Protein AF-A0A352DX98-F1 (afdb_monomer)

Mean predicted aligned error: 5.97 Å

pLDDT: mean 87.78, std 14.42, range [39.69, 98.69]

Structure (mmCIF, N/CA/C/O backbone):
data_AF-A0A352DX98-F1
#
_entry.id   AF-A0A352DX98-F1
#
loop_
_atom_site.group_PDB
_atom_site.id
_atom_site.type_symbol
_atom_site.label_atom_id
_atom_site.label_alt_id
_atom_site.label_comp_id
_atom_site.label_asym_id
_atom_site.label_entity_id
_atom_site.label_seq_id
_atom_site.pdbx_PDB_ins_code
_atom_site.Cartn_x
_atom_site.Cartn_y
_atom_site.Cartn_z
_atom_site.occupancy
_atom_site.B_iso_or_equiv
_atom_site.auth_seq_id
_atom_site.auth_comp_id
_atom_site.auth_asym_id
_atom_site.auth_atom_id
_atom_site.pdbx_PDB_model_num
ATOM 1 N N . MET A 1 1 ? 14.657 1.241 10.173 1.00 62.44 1 MET A N 1
ATOM 2 C CA . MET A 1 1 ? 13.627 2.165 10.702 1.00 62.44 1 MET A CA 1
ATOM 3 C C . MET A 1 1 ? 12.288 1.447 10.635 1.00 62.44 1 MET A C 1
ATOM 5 O O . MET A 1 1 ? 12.071 0.743 9.657 1.00 62.44 1 MET A O 1
ATOM 9 N N . GLN A 1 2 ? 11.447 1.551 11.667 1.00 74.69 2 GLN A N 1
ATOM 10 C CA . GLN A 1 2 ? 10.095 0.978 11.634 1.00 74.69 2 GLN A CA 1
ATOM 11 C C . GLN A 1 2 ? 9.238 1.692 10.574 1.00 74.69 2 GLN A C 1
ATOM 13 O O . GLN A 1 2 ? 9.473 2.879 10.329 1.00 74.69 2 GLN A O 1
ATOM 18 N N . PRO A 1 3 ? 8.268 1.007 9.942 1.00 84.25 3 PRO A N 1
ATOM 19 C CA . PRO A 1 3 ? 7.320 1.684 9.072 1.00 84.25 3 PRO A CA 1
ATOM 20 C C . PRO A 1 3 ? 6.527 2.735 9.858 1.00 84.25 3 PRO A C 1
ATOM 22 O O . PRO A 1 3 ? 6.203 2.498 11.026 1.00 84.25 3 PRO A O 1
ATOM 25 N N . PRO A 1 4 ? 6.221 3.899 9.257 1.00 92.88 4 PRO A N 1
ATOM 26 C CA . PRO A 1 4 ? 5.414 4.907 9.916 1.00 92.88 4 PRO A CA 1
ATOM 27 C C . PRO A 1 4 ? 4.023 4.346 10.194 1.00 92.88 4 PRO A C 1
ATOM 29 O O . PRO A 1 4 ? 3.477 3.577 9.402 1.00 92.88 4 PRO A O 1
ATOM 32 N N . VAL A 1 5 ? 3.455 4.750 11.323 1.00 95.75 5 VAL A N 1
ATOM 33 C CA . VAL A 1 5 ? 2.088 4.410 11.705 1.00 95.75 5 VAL A CA 1
ATOM 34 C C . VAL A 1 5 ? 1.195 5.594 11.370 1.00 95.75 5 VAL A C 1
ATOM 36 O O . VAL A 1 5 ? 1.484 6.718 11.782 1.00 95.75 5 VAL A O 1
ATOM 39 N N . ILE A 1 6 ? 0.126 5.341 10.622 1.00 98.06 6 ILE A N 1
ATOM 40 C CA . ILE A 1 6 ? -0.864 6.349 10.245 1.00 98.06 6 ILE A CA 1
ATOM 41 C C . ILE A 1 6 ? -2.213 5.850 10.746 1.00 98.06 6 ILE A C 1
ATOM 43 O O . ILE A 1 6 ? -2.677 4.791 10.329 1.00 98.06 6 ILE A O 1
ATOM 47 N N . GLU A 1 7 ? -2.811 6.590 11.671 1.00 98.12 7 GLU A N 1
ATOM 48 C CA . GLU A 1 7 ? -4.045 6.197 12.354 1.00 98.12 7 G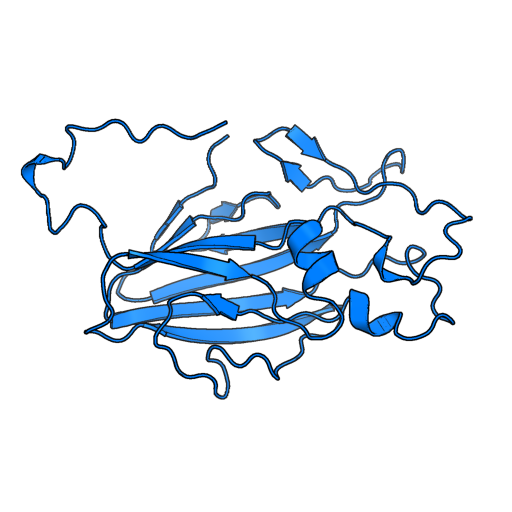LU A CA 1
ATOM 49 C C . GLU A 1 7 ? -5.220 7.041 11.853 1.00 98.12 7 GLU A C 1
ATOM 51 O O . GLU A 1 7 ? -5.046 8.219 11.527 1.00 98.12 7 GLU A O 1
ATOM 56 N N . SER A 1 8 ? -6.411 6.448 11.780 1.00 98.38 8 SER A N 1
ATOM 57 C CA . SER A 1 8 ? -7.639 7.181 11.474 1.00 98.38 8 SER A CA 1
ATOM 58 C C . SER A 1 8 ? -7.908 8.294 12.490 1.00 98.38 8 SER A C 1
ATOM 60 O O . SER A 1 8 ? -7.587 8.203 13.676 1.00 98.38 8 SER A O 1
ATOM 62 N N . GLN A 1 9 ? -8.550 9.363 12.022 1.00 98.06 9 GLN A N 1
ATOM 63 C CA . GLN A 1 9 ? -8.993 10.477 12.854 1.00 98.06 9 GLN A CA 1
ATOM 64 C C . GLN A 1 9 ? -10.479 10.710 12.615 1.00 98.06 9 GLN A C 1
ATOM 66 O O . GLN A 1 9 ? -10.915 10.848 11.473 1.00 98.06 9 GLN A O 1
ATOM 71 N N . ASN A 1 10 ? -11.263 10.775 13.694 1.00 97.25 10 ASN A N 1
ATOM 72 C CA . ASN A 1 10 ? -12.711 11.009 13.636 1.00 97.25 10 ASN A CA 1
ATOM 73 C C . ASN A 1 10 ? -13.451 10.034 12.695 1.00 97.25 10 ASN A C 1
ATOM 75 O O . ASN A 1 10 ? -14.328 10.443 11.937 1.00 97.25 10 ASN A O 1
ATOM 79 N N . GLY A 1 11 ? -13.080 8.751 12.725 1.00 98.19 11 GLY A N 1
ATOM 80 C CA . GLY A 1 11 ? -13.728 7.705 11.929 1.00 98.19 11 GLY A CA 1
ATOM 81 C C . GLY A 1 11 ? -13.218 7.559 10.493 1.00 98.19 11 GLY A C 1
ATOM 82 O O . GLY A 1 11 ? -13.735 6.736 9.740 1.00 98.19 11 GLY A O 1
ATOM 83 N N . VAL A 1 12 ? -12.225 8.352 10.072 1.00 98.62 12 VAL A N 1
ATOM 84 C CA . VAL A 1 12 ? -11.715 8.320 8.694 1.00 98.62 12 VAL A CA 1
ATOM 85 C C . VAL A 1 12 ? -10.192 8.348 8.676 1.00 98.62 12 VAL A C 1
ATOM 87 O O . VAL A 1 12 ? -9.574 9.236 9.266 1.00 98.62 12 VAL A O 1
ATOM 90 N N . LEU A 1 13 ? -9.583 7.412 7.947 1.00 98.69 13 LEU A N 1
ATOM 91 C CA . LEU A 1 13 ? -8.188 7.491 7.521 1.00 98.69 13 LEU A CA 1
ATOM 92 C C . LEU A 1 13 ? -8.128 8.135 6.138 1.00 98.69 13 LEU A C 1
ATOM 94 O O . LEU A 1 13 ? -8.327 7.454 5.136 1.00 98.69 13 LEU A O 1
ATOM 98 N N . ASN A 1 14 ? -7.882 9.446 6.082 1.00 98.56 14 ASN A N 1
ATOM 99 C CA . ASN A 1 14 ? -7.795 10.181 4.821 1.00 98.56 14 ASN A CA 1
ATOM 100 C C . ASN A 1 14 ? -6.333 10.360 4.402 1.00 98.56 14 ASN A C 1
ATOM 102 O O . ASN A 1 14 ? -5.532 10.915 5.159 1.00 98.56 14 ASN A O 1
ATOM 106 N N . ALA A 1 15 ? -5.989 9.896 3.200 1.00 98.50 15 ALA A N 1
ATOM 107 C CA . ALA A 1 15 ? -4.623 9.981 2.694 1.00 98.50 15 ALA A CA 1
ATOM 108 C C . ALA A 1 15 ? -4.552 10.077 1.164 1.00 98.50 15 ALA A C 1
ATOM 110 O O . ALA A 1 15 ? -5.371 9.517 0.433 1.00 98.50 15 ALA A O 1
ATOM 111 N N . THR A 1 16 ? -3.511 10.739 0.665 1.00 98.62 16 THR A N 1
ATOM 112 C CA . THR A 1 16 ? -3.051 10.549 -0.717 1.00 98.62 16 THR A CA 1
ATOM 113 C C . THR A 1 16 ? -1.934 9.517 -0.713 1.00 98.62 16 THR A C 1
ATOM 115 O O . THR A 1 16 ? -0.970 9.652 0.039 1.00 98.62 16 THR A O 1
ATOM 118 N N . VAL A 1 17 ? -2.062 8.487 -1.546 1.00 98.44 17 VAL A N 1
ATOM 119 C CA . VAL A 1 17 ? -1.103 7.383 -1.652 1.00 98.44 17 VAL A CA 1
ATOM 120 C C . VAL A 1 17 ? -0.499 7.405 -3.049 1.00 98.44 17 VAL A C 1
ATOM 122 O O . VAL A 1 17 ? -1.167 7.071 -4.024 1.00 98.44 17 VAL A O 1
ATOM 125 N N . ASN A 1 18 ? 0.764 7.794 -3.153 1.00 98.38 18 ASN A N 1
ATOM 126 C CA . ASN A 1 18 ? 1.517 7.763 -4.399 1.00 98.38 18 ASN A CA 1
ATOM 127 C C . ASN A 1 18 ? 2.296 6.448 -4.472 1.00 98.38 18 ASN A C 1
ATOM 129 O O . ASN A 1 18 ? 3.150 6.176 -3.628 1.00 98.38 18 ASN A O 1
ATOM 133 N N . MET A 1 19 ? 2.005 5.629 -5.478 1.00 97.75 19 MET A N 1
ATOM 134 C CA . MET A 1 19 ? 2.803 4.446 -5.798 1.00 97.75 19 MET A CA 1
ATOM 135 C C . MET A 1 19 ? 3.934 4.876 -6.724 1.00 97.75 19 MET A C 1
ATOM 137 O O . MET A 1 19 ? 3.668 5.392 -7.808 1.00 97.75 19 MET A O 1
ATOM 141 N N . VAL A 1 20 ? 5.180 4.702 -6.293 1.00 96.19 20 VAL A N 1
ATOM 142 C CA . VAL A 1 20 ? 6.361 5.195 -7.014 1.00 96.19 20 VAL A CA 1
ATOM 143 C C . VAL A 1 20 ? 7.369 4.079 -7.246 1.00 96.19 20 VAL A C 1
ATOM 145 O O . VAL A 1 20 ? 7.517 3.186 -6.411 1.00 96.19 20 VAL A O 1
ATOM 148 N N . SER A 1 21 ? 8.093 4.169 -8.358 1.00 93.44 21 SER A N 1
ATOM 149 C CA . SER A 1 21 ? 9.265 3.338 -8.645 1.00 93.44 21 SER A CA 1
ATOM 150 C C . SER A 1 21 ? 10.545 4.129 -8.352 1.00 93.44 21 SER A C 1
ATOM 152 O O . SER A 1 21 ? 10.672 5.281 -8.775 1.00 93.44 21 SER A O 1
ATOM 154 N N . ALA A 1 22 ? 11.510 3.519 -7.666 1.00 93.62 22 ALA A N 1
ATOM 155 C CA . ALA A 1 22 ? 12.852 4.064 -7.488 1.00 93.62 22 ALA A CA 1
ATOM 156 C C . ALA A 1 22 ? 13.552 4.161 -8.843 1.00 93.62 22 ALA A C 1
ATOM 158 O O . ALA A 1 22 ? 13.452 3.239 -9.658 1.00 93.62 22 ALA A O 1
ATOM 159 N N . GLY A 1 23 ? 14.280 5.243 -9.089 1.00 90.81 23 GLY A N 1
ATOM 160 C CA . GLY A 1 23 ? 15.080 5.388 -10.299 1.00 90.81 23 GLY A CA 1
ATOM 161 C C . GLY A 1 23 ? 16.273 4.428 -10.333 1.00 90.81 23 GLY A C 1
ATOM 162 O O . GLY A 1 23 ? 16.534 3.693 -9.374 1.00 90.81 23 GLY A O 1
ATOM 163 N N . LEU A 1 24 ? 16.988 4.416 -11.456 1.00 88.50 24 LEU A N 1
ATOM 164 C CA . LEU A 1 24 ? 18.032 3.431 -11.716 1.00 88.50 24 LEU A CA 1
ATOM 165 C C . LEU A 1 24 ? 19.322 3.699 -10.935 1.00 88.50 24 LEU A C 1
ATOM 167 O O . LEU A 1 24 ? 19.737 4.842 -10.712 1.00 88.50 24 LEU A O 1
ATOM 171 N N . ALA A 1 25 ? 19.988 2.614 -10.543 1.00 87.56 25 ALA A N 1
ATOM 172 C CA . ALA A 1 25 ? 21.283 2.668 -9.882 1.00 87.56 25 ALA A CA 1
ATOM 173 C C . ALA A 1 25 ? 22.359 3.260 -10.812 1.00 87.56 25 ALA A C 1
ATOM 175 O O . ALA A 1 25 ? 22.610 2.750 -11.904 1.00 87.56 25 ALA A O 1
ATOM 176 N N . GLY A 1 26 ? 23.041 4.310 -10.347 1.00 84.06 26 GLY A N 1
ATOM 177 C CA . GLY A 1 26 ? 24.117 4.977 -11.090 1.00 84.06 26 GLY A CA 1
ATOM 178 C C . GLY A 1 26 ? 23.649 6.046 -12.084 1.00 84.06 26 GLY A C 1
ATOM 179 O O . GLY A 1 26 ? 24.493 6.729 -12.661 1.00 84.06 26 GLY A O 1
ATOM 180 N N . GLU A 1 27 ? 22.339 6.237 -12.254 1.00 83.50 27 GLU A N 1
ATOM 181 C CA . GLU A 1 27 ? 21.789 7.352 -13.024 1.00 83.50 27 GLU A CA 1
ATOM 182 C C . GLU A 1 27 ? 21.834 8.649 -12.199 1.00 83.50 27 GLU A C 1
ATOM 184 O O . GLU A 1 27 ? 21.429 8.697 -11.036 1.00 83.50 27 GLU A O 1
ATOM 189 N N . GLN A 1 28 ? 22.360 9.724 -12.788 1.00 75.19 28 GLN A N 1
ATOM 190 C CA . GLN A 1 28 ? 22.507 10.998 -12.092 1.00 75.19 28 GLN A CA 1
ATOM 191 C C . GLN A 1 28 ? 21.137 11.641 -11.834 1.00 75.19 28 GLN A C 1
ATOM 193 O O . GLN A 1 28 ? 20.407 11.951 -12.769 1.00 75.19 28 GLN A O 1
ATOM 198 N N . GLY A 1 29 ? 20.825 11.915 -10.564 1.00 77.00 29 GLY A N 1
ATOM 199 C CA . GLY A 1 29 ? 19.563 12.553 -10.167 1.00 77.00 29 GLY A CA 1
ATOM 200 C C . GLY A 1 29 ? 18.379 11.591 -10.044 1.00 77.00 29 GLY A C 1
ATOM 201 O O . GLY A 1 29 ? 17.245 12.054 -9.936 1.00 77.00 29 GLY A O 1
ATOM 202 N N . SER A 1 30 ? 18.622 10.276 -10.047 1.00 82.62 30 SER A N 1
ATOM 203 C CA . SER A 1 30 ? 17.575 9.286 -9.813 1.00 82.62 30 SER A CA 1
ATOM 204 C C . SER A 1 30 ? 17.073 9.328 -8.362 1.00 82.62 30 SER A C 1
ATOM 206 O O . SER A 1 30 ? 17.831 9.548 -7.416 1.00 82.62 30 SER A O 1
ATOM 208 N N . ASN A 1 31 ? 15.764 9.146 -8.176 1.00 90.50 31 ASN A N 1
ATOM 209 C CA . ASN A 1 31 ? 15.146 9.147 -6.850 1.00 90.50 31 ASN A CA 1
ATOM 210 C C . ASN A 1 31 ? 15.215 7.746 -6.232 1.00 90.50 31 ASN A C 1
ATOM 212 O O . ASN A 1 31 ? 14.716 6.792 -6.824 1.00 90.50 31 ASN A O 1
ATOM 216 N N . ALA A 1 32 ? 15.778 7.620 -5.033 1.00 93.88 32 ALA A N 1
ATOM 217 C CA . ALA A 1 32 ? 15.722 6.378 -4.263 1.00 93.88 32 ALA A CA 1
ATOM 218 C C . ALA A 1 32 ? 14.370 6.203 -3.552 1.00 93.88 32 ALA A C 1
ATOM 220 O O . ALA A 1 32 ? 13.695 7.183 -3.231 1.00 93.88 32 ALA A O 1
ATOM 221 N N . ILE A 1 33 ? 14.037 4.958 -3.210 1.00 95.25 33 ILE A N 1
ATOM 222 C CA . ILE A 1 33 ? 13.103 4.650 -2.114 1.00 95.25 33 ILE A CA 1
ATOM 223 C C . ILE A 1 33 ? 13.892 4.249 -0.862 1.00 95.25 33 ILE A C 1
ATOM 225 O O . ILE A 1 33 ? 15.107 4.043 -0.923 1.00 95.25 33 ILE A O 1
ATOM 229 N N . LEU A 1 34 ? 13.216 4.102 0.276 1.00 94.81 34 LEU A N 1
ATOM 230 C CA . LEU A 1 34 ? 13.828 3.598 1.504 1.00 94.81 34 LEU A CA 1
ATOM 231 C C . LEU A 1 34 ? 13.486 2.123 1.746 1.00 94.81 34 LEU A C 1
ATOM 233 O O . LEU A 1 34 ? 12.321 1.746 1.729 1.00 94.81 34 LEU A O 1
ATOM 237 N 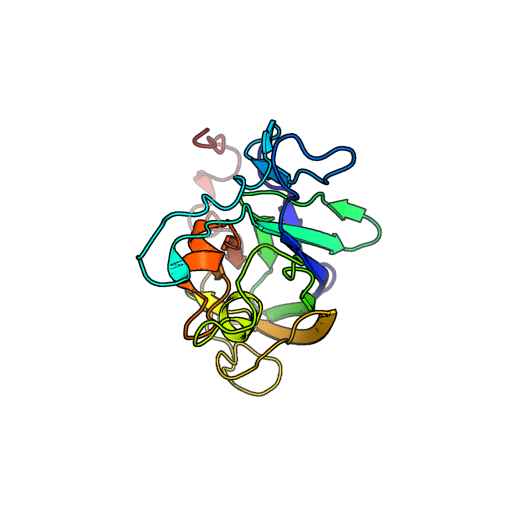N . TYR A 1 35 ? 14.484 1.307 2.078 1.00 90.94 35 TYR A N 1
ATOM 238 C CA . TYR A 1 35 ? 14.310 -0.042 2.621 1.00 90.94 35 TYR A CA 1
ATOM 239 C C . TYR A 1 35 ? 14.940 -0.095 4.009 1.00 90.94 35 TYR A C 1
ATOM 241 O O . TYR A 1 35 ? 16.154 0.059 4.163 1.00 90.94 35 TYR A O 1
ATOM 249 N N . GLY A 1 36 ? 14.121 -0.212 5.055 1.00 85.62 36 GLY A N 1
ATOM 250 C CA . GLY A 1 36 ? 14.624 -0.167 6.433 1.00 85.62 36 GLY A CA 1
ATOM 251 C C . GLY A 1 36 ? 15.364 1.137 6.795 1.00 85.62 36 GLY A C 1
ATOM 252 O O . GLY A 1 36 ? 16.105 1.166 7.780 1.00 85.62 36 GLY A O 1
ATOM 253 N N . GLY A 1 37 ? 15.145 2.225 6.047 1.00 88.25 37 GLY A N 1
ATOM 254 C CA . GLY A 1 37 ? 15.839 3.513 6.190 1.00 88.25 37 GLY A CA 1
ATOM 255 C C . GLY A 1 37 ? 17.108 3.663 5.339 1.00 88.25 37 GLY A C 1
ATOM 256 O O . GLY A 1 37 ? 17.723 4.725 5.370 1.00 88.25 37 GLY A O 1
ATOM 257 N N . GLN A 1 38 ? 17.499 2.637 4.580 1.00 92.12 38 GLN A N 1
ATOM 258 C CA . GLN A 1 38 ? 18.588 2.706 3.603 1.00 92.12 38 GLN A CA 1
ATOM 259 C C . GLN A 1 38 ? 18.039 3.082 2.228 1.00 92.12 38 GLN A C 1
ATOM 261 O O . GLN A 1 38 ? 16.957 2.633 1.860 1.00 92.12 38 GLN A O 1
ATOM 266 N N . GLN A 1 39 ? 18.782 3.879 1.461 1.00 94.19 39 GLN A N 1
ATOM 267 C CA . GLN A 1 39 ? 18.402 4.192 0.085 1.00 94.19 39 GLN A CA 1
ATOM 268 C C . GLN A 1 39 ? 18.553 2.960 -0.810 1.00 94.19 39 GLN A C 1
ATOM 270 O O . GLN A 1 39 ? 19.597 2.306 -0.803 1.00 94.19 39 GLN A O 1
ATOM 275 N N . VAL A 1 40 ? 17.523 2.684 -1.603 1.00 92.56 40 VAL A N 1
ATOM 276 C CA . VAL A 1 40 ? 17.504 1.622 -2.609 1.00 92.56 40 VAL A CA 1
ATOM 277 C C . VAL A 1 40 ? 17.098 2.214 -3.953 1.00 92.56 40 VAL A C 1
ATOM 279 O O . VAL A 1 40 ? 16.152 2.998 -4.046 1.00 92.56 40 VAL A O 1
ATOM 282 N N . TYR A 1 41 ? 17.834 1.815 -4.985 1.00 92.62 41 TYR A N 1
ATOM 283 C CA . TYR A 1 41 ? 17.605 2.163 -6.382 1.00 92.62 41 TYR A CA 1
ATOM 284 C C . TYR A 1 41 ? 17.205 0.904 -7.147 1.00 92.62 41 TYR A C 1
ATOM 286 O O . TYR A 1 41 ? 17.589 -0.207 -6.768 1.00 92.62 41 TYR A O 1
ATOM 294 N N . SER A 1 42 ? 16.465 1.075 -8.235 1.00 89.94 42 SER A N 1
ATOM 295 C CA . SER A 1 42 ? 16.138 -0.032 -9.128 1.00 89.94 42 SER A CA 1
ATOM 296 C C . SER A 1 42 ? 17.388 -0.518 -9.874 1.00 89.94 42 SER A C 1
ATOM 298 O O . SER A 1 42 ? 18.272 0.288 -10.198 1.00 89.94 42 SER A O 1
ATOM 300 N N . PRO A 1 43 ? 17.494 -1.827 -10.161 1.00 83.25 43 PRO A N 1
ATOM 301 C CA . PRO A 1 43 ? 18.578 -2.346 -10.980 1.00 83.25 43 PRO A CA 1
ATOM 302 C C . PRO A 1 43 ? 18.466 -1.806 -12.409 1.00 83.25 43 PRO A C 1
ATOM 304 O O . PRO A 1 43 ? 17.366 -1.640 -12.934 1.00 83.25 43 PRO A O 1
ATOM 307 N N . ASN A 1 44 ? 19.607 -1.571 -13.061 1.00 76.88 44 ASN A N 1
ATOM 308 C CA . ASN A 1 44 ? 19.608 -1.270 -14.491 1.00 76.88 44 ASN A CA 1
ATOM 309 C C . ASN A 1 44 ? 19.020 -2.463 -15.262 1.00 76.88 44 ASN A C 1
ATOM 311 O O . ASN A 1 44 ? 19.439 -3.595 -14.990 1.00 76.88 44 ASN A O 1
ATOM 315 N N . PRO A 1 45 ? 18.110 -2.241 -16.229 1.00 67.44 45 PRO A N 1
ATOM 316 C CA . PRO A 1 45 ? 17.606 -3.313 -17.076 1.00 67.44 45 PRO A CA 1
ATOM 317 C C . PRO A 1 45 ? 18.787 -4.013 -17.753 1.00 67.44 45 PRO A C 1
ATOM 319 O O . PRO A 1 45 ? 19.542 -3.397 -18.510 1.00 67.44 45 PRO A O 1
ATOM 322 N N . THR A 1 46 ? 19.010 -5.297 -17.469 1.00 55.69 46 THR A N 1
ATOM 323 C CA . THR A 1 46 ? 20.040 -6.050 -18.187 1.00 55.69 46 THR A CA 1
ATOM 324 C C . THR A 1 46 ? 19.524 -6.340 -19.589 1.00 55.69 46 THR A C 1
ATOM 326 O O . THR A 1 46 ? 18.489 -6.981 -19.735 1.00 55.69 46 THR A O 1
ATOM 329 N N . ALA A 1 47 ? 20.262 -5.929 -20.622 1.00 44.00 47 ALA A N 1
ATOM 330 C CA . ALA A 1 47 ? 19.887 -6.059 -22.036 1.00 44.00 47 ALA A CA 1
ATOM 331 C C . ALA A 1 47 ? 19.716 -7.510 -22.561 1.00 44.00 47 ALA A C 1
ATOM 333 O O . ALA A 1 47 ? 19.658 -7.709 -23.768 1.00 44.00 47 ALA A O 1
ATOM 334 N N . ASN A 1 48 ? 19.691 -8.531 -21.694 1.00 42.25 48 ASN A N 1
ATOM 335 C CA . ASN A 1 48 ? 19.774 -9.948 -22.065 1.00 42.25 48 ASN A CA 1
ATOM 336 C C . ASN A 1 48 ? 19.049 -10.902 -21.093 1.00 42.25 48 ASN A C 1
ATOM 338 O O . ASN A 1 48 ? 19.541 -11.992 -20.809 1.00 42.25 48 ASN A O 1
ATOM 342 N N . SER A 1 49 ? 17.863 -10.559 -20.598 1.00 40.50 49 SER A N 1
ATOM 343 C CA . SER A 1 49 ? 16.944 -11.591 -20.104 1.00 40.50 49 SER A CA 1
ATOM 344 C C . SER A 1 49 ? 15.966 -11.921 -21.223 1.00 40.50 49 SER A C 1
ATOM 346 O O . SER A 1 49 ? 14.905 -11.321 -21.323 1.00 40.50 49 SER A O 1
ATOM 348 N N . GLY A 1 50 ? 16.296 -12.907 -22.062 1.00 42.78 50 GLY A N 1
ATOM 349 C CA . GLY A 1 50 ? 15.333 -13.556 -22.970 1.00 42.78 50 GLY A CA 1
ATOM 350 C C . GLY A 1 50 ? 14.208 -14.314 -22.239 1.00 42.78 50 GLY A C 1
ATOM 351 O O . GLY A 1 50 ? 13.644 -15.254 -22.794 1.00 42.78 50 GLY A O 1
ATOM 352 N N . GLY A 1 51 ? 13.940 -13.955 -20.981 1.00 48.28 51 GLY A N 1
ATOM 353 C CA . GLY A 1 51 ? 12.780 -14.352 -20.203 1.00 48.28 51 GLY A CA 1
ATOM 354 C C . GLY A 1 51 ? 11.617 -13.384 -20.445 1.00 48.28 51 GLY A C 1
ATOM 355 O O . GLY A 1 51 ? 11.787 -12.346 -21.091 1.00 48.28 51 GLY A O 1
ATOM 356 N N . PRO A 1 52 ? 10.410 -13.723 -19.978 1.00 51.47 52 PRO A N 1
ATOM 357 C CA . PRO A 1 52 ? 9.279 -12.821 -20.099 1.00 51.47 52 PRO A CA 1
ATOM 358 C C . PRO A 1 52 ? 9.537 -11.523 -19.295 1.00 51.47 52 PRO A C 1
ATOM 360 O O . PRO A 1 52 ? 10.344 -11.480 -18.369 1.00 51.47 52 PRO A O 1
ATOM 363 N N . LEU A 1 53 ? 8.878 -10.425 -19.682 1.00 51.91 53 LEU A N 1
ATOM 364 C CA . LEU A 1 53 ? 9.091 -9.055 -19.162 1.00 51.91 53 LEU A CA 1
ATOM 365 C C . LEU A 1 53 ? 8.870 -8.882 -17.643 1.00 51.91 53 LEU A C 1
ATOM 367 O O . LEU A 1 53 ? 9.075 -7.801 -17.099 1.00 51.91 53 LEU A O 1
ATOM 371 N N . ASN A 1 54 ? 8.434 -9.936 -16.961 1.00 50.53 54 ASN A N 1
ATOM 372 C CA . ASN A 1 54 ? 8.191 -10.017 -15.526 1.00 50.53 54 ASN A CA 1
ATOM 373 C C . ASN A 1 54 ? 9.471 -10.045 -14.667 1.00 50.53 54 ASN A C 1
ATOM 375 O O . ASN A 1 54 ? 9.347 -10.005 -13.443 1.00 50.53 54 ASN A O 1
ATOM 379 N N . ASP A 1 55 ? 10.664 -10.061 -15.274 1.00 50.91 55 ASP A N 1
ATOM 380 C CA . ASP A 1 55 ? 11.950 -10.110 -14.558 1.00 50.91 55 ASP A CA 1
ATOM 381 C C . ASP A 1 55 ? 12.553 -8.726 -14.229 1.00 50.91 55 ASP A C 1
ATOM 383 O O . ASP A 1 55 ? 13.501 -8.639 -13.445 1.00 50.91 55 ASP A O 1
ATOM 387 N N . ALA A 1 56 ? 12.005 -7.625 -14.765 1.00 58.66 56 ALA A N 1
ATOM 388 C CA . ALA A 1 56 ? 12.396 -6.274 -14.350 1.00 58.66 56 ALA A CA 1
ATOM 389 C C . ALA A 1 56 ? 11.789 -5.951 -12.973 1.00 58.66 56 ALA A C 1
ATOM 391 O O . ALA A 1 56 ? 10.731 -5.331 -12.859 1.00 58.66 56 ALA A O 1
ATOM 392 N N . VAL A 1 57 ? 12.452 -6.399 -11.905 1.00 68.81 57 VAL A N 1
ATOM 393 C CA . VAL A 1 57 ? 12.060 -6.065 -10.531 1.00 68.81 57 VAL A CA 1
ATOM 394 C C . VAL A 1 57 ? 12.543 -4.651 -10.216 1.00 68.81 57 VAL A C 1
ATOM 396 O O . VAL A 1 57 ? 13.682 -4.442 -9.798 1.00 68.81 57 VAL A O 1
ATOM 399 N N . LEU A 1 58 ? 11.676 -3.668 -10.453 1.00 86.12 58 LEU A N 1
ATOM 400 C CA . LEU A 1 58 ? 11.882 -2.310 -9.958 1.00 86.12 58 LEU A CA 1
ATOM 401 C C . LEU A 1 58 ? 11.663 -2.279 -8.448 1.00 86.12 58 LEU A C 1
ATOM 403 O O . LEU A 1 58 ? 10.744 -2.915 -7.932 1.00 86.12 58 LEU A O 1
ATOM 407 N N . ALA A 1 59 ? 12.473 -1.490 -7.750 1.00 92.38 59 ALA A N 1
ATOM 408 C CA . ALA A 1 59 ? 12.191 -1.150 -6.367 1.00 92.38 59 ALA A CA 1
ATOM 409 C C . ALA A 1 59 ? 11.011 -0.166 -6.361 1.00 92.38 59 ALA A C 1
ATOM 411 O O . ALA A 1 59 ? 11.090 0.904 -6.958 1.00 92.38 59 ALA A O 1
ATOM 412 N N . MET A 1 60 ? 9.906 -0.532 -5.722 1.00 94.25 60 MET A N 1
ATOM 413 C CA . MET A 1 60 ? 8.657 0.226 -5.679 1.00 94.25 60 MET A CA 1
ATOM 414 C C . MET A 1 60 ? 8.229 0.461 -4.234 1.00 94.25 60 MET A C 1
ATOM 416 O O . MET A 1 60 ? 8.510 -0.343 -3.346 1.00 94.25 60 MET A O 1
ATOM 420 N N . ALA A 1 61 ? 7.528 1.560 -3.984 1.00 96.75 61 ALA A N 1
ATOM 421 C CA . ALA A 1 61 ? 7.049 1.872 -2.648 1.00 96.75 61 ALA A CA 1
ATOM 422 C C . ALA A 1 61 ? 5.808 2.765 -2.642 1.00 96.75 61 ALA A C 1
ATOM 424 O O . ALA A 1 61 ? 5.481 3.437 -3.622 1.00 96.75 61 ALA A O 1
ATOM 425 N N . TYR A 1 62 ? 5.158 2.804 -1.481 1.00 97.81 62 TYR A N 1
ATOM 426 C CA . TYR A 1 62 ? 4.134 3.790 -1.166 1.00 97.81 62 TYR A CA 1
ATOM 427 C C . TYR A 1 62 ? 4.781 5.026 -0.541 1.00 97.81 62 TYR A C 1
ATOM 429 O O . TYR A 1 62 ? 5.452 4.924 0.486 1.00 97.81 62 TYR A O 1
ATOM 437 N N . GLN A 1 63 ? 4.540 6.189 -1.136 1.00 97.88 63 GLN A N 1
ATOM 438 C CA . GLN A 1 63 ? 4.727 7.496 -0.511 1.00 97.88 63 GLN A CA 1
ATOM 439 C C . GLN A 1 63 ? 3.350 8.014 -0.099 1.00 97.88 63 GLN A C 1
ATOM 441 O O . GLN A 1 63 ? 2.423 8.015 -0.911 1.00 97.88 63 GLN A O 1
ATOM 446 N N . VAL A 1 64 ? 3.195 8.441 1.152 1.00 98.44 64 VAL A N 1
ATOM 447 C CA . VAL A 1 64 ? 1.873 8.767 1.704 1.00 98.44 64 VAL A CA 1
ATOM 448 C C . VAL A 1 64 ? 1.862 10.178 2.257 1.00 98.44 64 VAL A C 1
ATOM 450 O O . VAL A 1 64 ? 2.779 10.563 2.968 1.00 98.44 64 VAL A O 1
ATOM 453 N N . SER A 1 65 ? 0.800 10.922 1.975 1.00 98.56 65 SER A N 1
ATOM 454 C CA . SER A 1 65 ? 0.515 12.209 2.609 1.00 98.56 65 SER A CA 1
ATOM 455 C C . SER A 1 65 ? -0.804 12.095 3.363 1.00 98.56 65 SER A C 1
ATOM 457 O O . SER A 1 65 ? -1.835 11.792 2.755 1.00 98.56 65 SER A O 1
ATOM 459 N N . ALA A 1 66 ? -0.786 12.325 4.673 1.00 98.31 66 ALA A N 1
ATOM 460 C CA . ALA A 1 66 ? -1.966 12.244 5.531 1.00 98.31 66 ALA A CA 1
ATOM 461 C C . ALA A 1 66 ? -1.896 13.318 6.621 1.00 98.31 66 ALA A C 1
ATOM 463 O O . ALA A 1 66 ? -0.844 13.541 7.215 1.00 98.31 66 ALA A O 1
ATOM 464 N N . TYR A 1 67 ? -3.013 14.002 6.882 1.00 97.19 67 TYR A N 1
ATOM 465 C CA . TYR A 1 67 ? -3.139 14.982 7.976 1.00 97.19 67 TYR A CA 1
ATOM 466 C C . TYR A 1 67 ? -2.058 16.082 8.001 1.00 97.19 67 TYR A C 1
ATOM 468 O O . TYR A 1 67 ? -1.612 16.511 9.064 1.00 97.19 67 TYR A O 1
ATOM 476 N N . GLY A 1 68 ? -1.624 16.540 6.823 1.00 96.62 68 GLY A N 1
ATOM 477 C CA . GLY A 1 68 ? -0.576 17.560 6.689 1.00 96.62 68 GLY A CA 1
ATOM 478 C C . GLY A 1 68 ? 0.846 17.057 6.962 1.00 96.62 68 GLY A C 1
ATOM 479 O O . GLY A 1 68 ? 1.748 17.878 7.106 1.00 96.62 68 GLY A O 1
ATOM 480 N N . GLN A 1 69 ? 1.046 15.739 7.046 1.00 97.62 69 GLN A N 1
ATOM 481 C CA . GLN A 1 69 ? 2.350 15.088 7.162 1.00 97.62 69 GLN A CA 1
ATOM 482 C C . GLN A 1 69 ? 2.654 14.283 5.896 1.00 97.62 69 GLN A C 1
ATOM 484 O O . GLN A 1 69 ? 1.778 13.586 5.377 1.00 97.62 69 GLN A O 1
ATOM 489 N N . ASP A 1 70 ? 3.906 14.352 5.445 1.00 97.62 70 ASP A N 1
ATOM 490 C CA . ASP A 1 70 ? 4.421 13.570 4.323 1.00 97.62 70 ASP A CA 1
ATOM 491 C C . ASP A 1 70 ? 5.331 12.448 4.829 1.00 97.62 70 ASP A C 1
ATOM 493 O O . ASP A 1 70 ? 6.290 12.671 5.571 1.00 97.62 70 ASP A O 1
ATOM 497 N N . TYR A 1 71 ? 5.041 11.232 4.385 1.00 96.75 71 TYR A N 1
ATOM 498 C CA . TYR A 1 71 ? 5.793 10.023 4.674 1.00 96.75 71 TYR A CA 1
ATOM 499 C C . TYR A 1 71 ? 6.560 9.600 3.416 1.00 96.75 71 TYR A C 1
ATOM 501 O O . TYR A 1 71 ? 5.967 9.532 2.332 1.00 96.75 71 TYR A O 1
ATOM 509 N N . PRO A 1 72 ? 7.872 9.324 3.524 1.00 95.81 72 PRO A N 1
ATOM 510 C CA . PRO A 1 72 ? 8.708 9.033 2.366 1.00 95.81 72 PRO A CA 1
ATOM 511 C C . PRO A 1 72 ? 8.291 7.730 1.678 1.00 95.81 72 PRO A C 1
ATOM 513 O O . PRO A 1 72 ? 7.687 6.853 2.290 1.00 95.81 72 PRO A O 1
ATOM 516 N N . ALA A 1 73 ? 8.671 7.588 0.408 1.00 96.88 73 ALA A N 1
ATOM 517 C CA . ALA A 1 73 ? 8.539 6.331 -0.316 1.00 96.88 73 ALA A CA 1
ATOM 518 C C . ALA A 1 73 ? 9.393 5.249 0.359 1.00 96.88 73 ALA A C 1
ATOM 520 O O . ALA A 1 73 ? 10.624 5.345 0.361 1.00 96.88 73 ALA A O 1
ATOM 521 N N . GLN A 1 74 ? 8.759 4.232 0.943 1.00 95.00 74 GLN A N 1
ATOM 522 C CA . GLN A 1 74 ? 9.484 3.187 1.661 1.00 95.00 74 GLN A CA 1
ATOM 523 C C . GLN A 1 74 ? 8.848 1.793 1.626 1.00 95.00 74 GLN A C 1
ATOM 525 O O . GLN A 1 74 ? 7.635 1.645 1.471 1.00 95.00 74 GLN A O 1
ATOM 530 N N . PHE A 1 75 ? 9.693 0.787 1.857 1.00 92.56 75 PHE A N 1
ATOM 531 C CA . PHE A 1 75 ? 9.310 -0.583 2.161 1.00 92.56 75 PHE A CA 1
ATOM 532 C C . PHE A 1 75 ? 9.886 -1.050 3.522 1.00 92.56 75 PHE A C 1
ATOM 534 O O . PHE A 1 75 ? 11.071 -0.814 3.802 1.00 92.56 75 PHE A O 1
ATOM 541 N N . PRO A 1 76 ? 9.093 -1.752 4.359 1.00 93.19 76 PRO A N 1
ATOM 542 C CA . PRO A 1 76 ? 7.648 -1.968 4.225 1.00 93.19 76 PRO A CA 1
ATOM 543 C C . PRO A 1 76 ? 6.852 -0.659 4.157 1.00 93.19 76 PRO A C 1
ATOM 545 O O . PRO A 1 76 ? 7.299 0.369 4.682 1.00 93.19 76 PRO A O 1
ATOM 548 N N . GLY A 1 77 ? 5.691 -0.706 3.493 1.00 95.12 77 GLY A N 1
ATOM 549 C CA . GLY A 1 77 ? 4.769 0.426 3.453 1.00 95.12 77 GLY A CA 1
ATOM 550 C C . GLY A 1 77 ? 4.263 0.817 4.853 1.00 95.12 77 GLY A C 1
ATOM 551 O O . GLY A 1 77 ? 4.442 0.047 5.804 1.00 95.12 77 GLY A O 1
ATOM 552 N N . PRO A 1 78 ? 3.648 2.007 5.004 1.00 96.06 78 PRO A N 1
ATOM 553 C CA . PRO A 1 78 ? 3.100 2.454 6.283 1.00 96.06 78 PRO A CA 1
ATOM 554 C C . PRO A 1 78 ? 2.155 1.433 6.923 1.00 96.06 78 PRO A C 1
ATOM 556 O O . PRO A 1 78 ? 1.375 0.774 6.241 1.00 96.06 78 PRO A O 1
ATOM 559 N N . LEU A 1 79 ? 2.183 1.338 8.251 1.00 96.94 79 LEU A N 1
ATOM 560 C CA . LEU A 1 79 ? 1.132 0.647 8.986 1.00 96.94 79 LEU A CA 1
ATOM 561 C C . LEU A 1 79 ? -0.085 1.570 9.060 1.00 96.94 79 LEU A C 1
ATOM 563 O O . LEU A 1 79 ? -0.074 2.554 9.802 1.00 96.94 79 LEU A O 1
ATOM 567 N N . PHE A 1 80 ? -1.138 1.238 8.321 1.00 98.06 80 PHE A N 1
ATOM 568 C CA . PHE A 1 80 ? -2.429 1.902 8.478 1.00 98.06 80 PHE A CA 1
ATOM 569 C C . PHE A 1 80 ? -3.171 1.295 9.664 1.00 98.06 80 PHE A C 1
ATOM 571 O O . PHE A 1 80 ? -3.326 0.076 9.729 1.00 98.06 80 PHE A O 1
ATOM 578 N N . LYS A 1 81 ? -3.639 2.122 10.598 1.00 97.94 81 LYS A N 1
ATOM 579 C CA . LYS A 1 81 ? -4.465 1.670 11.721 1.00 97.94 81 LYS A CA 1
ATOM 580 C C . LYS A 1 81 ? -5.827 2.332 11.696 1.00 97.94 81 LYS A C 1
ATOM 582 O O . LYS A 1 81 ? -5.933 3.552 11.602 1.00 97.94 81 LYS A O 1
ATOM 587 N N . VAL A 1 82 ? -6.855 1.516 11.829 1.00 98.31 82 VAL A N 1
ATOM 588 C CA . VAL A 1 82 ? -8.253 1.937 11.850 1.00 98.31 82 VAL A CA 1
ATOM 589 C C . VAL A 1 82 ? -9.009 1.160 12.918 1.00 98.31 82 VAL A C 1
ATOM 591 O O . VAL A 1 82 ? -8.540 0.129 13.399 1.00 98.31 82 VAL A O 1
ATOM 594 N N . GLN A 1 83 ? -10.179 1.642 13.301 1.00 98.06 83 GLN A N 1
ATOM 595 C CA . GLN A 1 83 ? -11.113 0.944 14.176 1.00 98.06 83 GLN A CA 1
ATOM 596 C C . GLN A 1 83 ? -12.223 0.272 13.355 1.00 98.06 83 GLN A C 1
ATOM 598 O O . GLN A 1 83 ? -12.504 0.695 12.228 1.00 98.06 83 GLN A O 1
ATOM 603 N N . PRO A 1 84 ? -12.887 -0.767 13.893 1.00 97.56 84 PRO A N 1
ATOM 604 C CA . PRO A 1 84 ? -14.170 -1.203 13.354 1.00 97.56 84 PRO A CA 1
ATOM 605 C C . PRO A 1 84 ? -15.134 -0.014 13.227 1.00 97.56 84 PRO A C 1
ATOM 607 O O . PRO A 1 84 ? -15.312 0.750 14.175 1.00 97.56 84 PRO A O 1
ATOM 610 N N . GLY A 1 85 ? -15.753 0.147 12.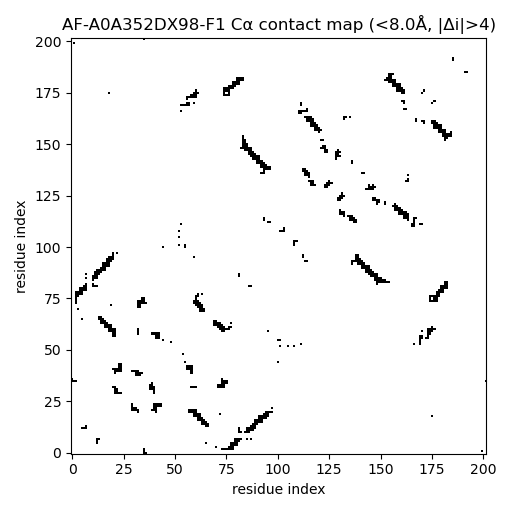056 1.00 98.25 85 GLY A N 1
ATOM 611 C CA . GLY A 1 85 ? -16.638 1.273 11.738 1.00 98.25 85 GLY A CA 1
ATOM 612 C C . GLY A 1 85 ? -15.962 2.452 11.029 1.00 98.25 85 GLY A C 1
ATOM 613 O O . GLY A 1 85 ? -16.667 3.314 10.502 1.00 98.25 85 GLY A O 1
ATOM 614 N N . ASP A 1 86 ? -14.631 2.490 10.970 1.00 98.69 86 ASP A N 1
ATOM 615 C CA . ASP A 1 86 ? -13.907 3.543 10.259 1.00 98.69 86 ASP A CA 1
ATOM 616 C C . ASP A 1 86 ? -13.945 3.353 8.735 1.00 98.69 86 ASP A C 1
ATOM 618 O O . ASP A 1 86 ? -14.228 2.278 8.207 1.00 98.69 86 ASP A O 1
ATOM 622 N N . THR A 1 87 ? -13.585 4.403 7.997 1.00 98.69 87 THR A N 1
ATOM 623 C CA . THR A 1 87 ? -13.355 4.333 6.547 1.00 98.69 87 THR A CA 1
ATOM 624 C C . THR A 1 87 ? -11.908 4.665 6.201 1.00 98.69 87 THR A C 1
ATOM 626 O O . THR A 1 87 ? -11.394 5.703 6.614 1.00 98.69 87 THR A O 1
ATOM 629 N N . LEU A 1 88 ? -11.260 3.826 5.389 1.00 98.38 88 LEU A N 1
ATOM 630 C CA . LEU A 1 88 ? -10.028 4.203 4.687 1.00 98.38 88 LEU A CA 1
ATOM 631 C C . LEU A 1 88 ? -10.428 4.933 3.407 1.00 98.38 88 LEU A C 1
ATOM 633 O O . LEU A 1 88 ? -11.004 4.313 2.514 1.00 98.38 88 LEU A O 1
ATOM 637 N N . ASP A 1 89 ? -10.157 6.231 3.335 1.00 98.50 89 ASP A N 1
ATOM 638 C CA . ASP A 1 89 ? -10.513 7.099 2.212 1.00 98.50 89 ASP A CA 1
ATOM 639 C C . ASP A 1 89 ? -9.246 7.621 1.534 1.00 98.50 89 ASP A C 1
ATOM 641 O O . ASP A 1 89 ? -8.613 8.588 1.972 1.00 98.50 89 ASP A O 1
ATOM 645 N N . PHE A 1 90 ? -8.836 6.921 0.480 1.00 98.44 90 PHE A N 1
ATOM 646 C CA . PHE A 1 90 ? -7.573 7.147 -0.201 1.00 98.44 90 PHE A CA 1
ATOM 647 C C . PHE A 1 90 ? -7.771 7.720 -1.590 1.00 98.44 90 PHE A C 1
ATOM 649 O O . PHE A 1 90 ? -8.568 7.226 -2.387 1.00 98.44 90 PHE A O 1
ATOM 656 N N . ARG A 1 91 ? -6.926 8.688 -1.943 1.00 98.38 91 ARG A N 1
ATOM 657 C CA . ARG A 1 91 ? -6.648 9.010 -3.342 1.00 98.38 91 ARG A CA 1
ATOM 658 C C . ARG A 1 91 ? -5.342 8.346 -3.750 1.00 98.38 91 ARG A C 1
ATOM 660 O O . ARG A 1 91 ? -4.266 8.810 -3.381 1.00 98.38 91 ARG A O 1
ATOM 667 N N . VAL A 1 92 ? -5.446 7.260 -4.508 1.00 98.25 92 VAL A N 1
ATOM 668 C CA . VAL A 1 92 ? -4.289 6.501 -4.991 1.00 98.25 92 VAL A CA 1
ATOM 669 C C . VAL A 1 92 ? -3.837 7.075 -6.328 1.00 98.25 92 VAL A C 1
ATOM 671 O O . VAL A 1 92 ? -4.662 7.232 -7.228 1.00 98.25 92 VAL A O 1
ATOM 674 N N . GLN A 1 93 ? -2.550 7.386 -6.461 1.00 98.44 93 GLN A N 1
ATOM 675 C CA . GLN A 1 93 ? -1.917 7.854 -7.695 1.00 98.44 93 GLN A CA 1
ATOM 676 C C . GLN A 1 93 ? -0.882 6.837 -8.168 1.00 98.44 93 GLN A C 1
ATOM 678 O O . GLN A 1 93 ? -0.061 6.360 -7.379 1.00 98.44 93 GLN A O 1
ATOM 683 N N . ASN A 1 94 ? -0.918 6.519 -9.457 1.00 97.62 94 ASN A N 1
ATOM 684 C CA . ASN A 1 94 ? 0.005 5.584 -10.076 1.00 97.62 94 ASN A CA 1
ATOM 685 C C . ASN A 1 94 ? 1.150 6.332 -10.770 1.00 97.62 94 ASN A C 1
ATOM 687 O O . ASN A 1 94 ? 1.021 6.766 -11.912 1.00 97.62 94 ASN A O 1
ATOM 691 N N . ASN A 1 95 ? 2.294 6.416 -10.097 1.00 96.06 95 ASN A N 1
ATOM 692 C CA . ASN A 1 95 ? 3.526 7.013 -10.613 1.00 96.06 95 ASN A CA 1
ATOM 693 C C . ASN A 1 95 ? 4.611 5.937 -10.825 1.00 96.06 95 ASN A C 1
ATOM 695 O O . ASN A 1 95 ? 5.799 6.186 -10.614 1.00 96.06 95 ASN A O 1
ATOM 699 N N . LEU A 1 96 ? 4.204 4.717 -11.200 1.00 92.56 96 LEU A N 1
ATOM 700 C CA . LEU A 1 96 ? 5.108 3.570 -11.344 1.00 92.56 96 LEU A CA 1
ATOM 701 C C . LEU A 1 96 ? 5.889 3.562 -12.661 1.00 92.56 96 LEU A C 1
ATOM 703 O O . LEU A 1 96 ? 6.939 2.922 -12.740 1.00 92.56 96 LEU A O 1
ATOM 707 N N . TYR A 1 97 ? 5.378 4.241 -13.689 1.00 89.31 97 TYR A N 1
ATOM 708 C CA . TYR A 1 97 ? 5.973 4.231 -15.021 1.00 89.31 97 TYR A CA 1
ATOM 709 C C . TYR A 1 97 ? 7.368 4.851 -15.042 1.00 89.31 97 TYR A C 1
ATOM 711 O O . TYR A 1 97 ? 7.593 5.950 -14.536 1.00 89.31 97 TYR A O 1
ATOM 719 N N . GLN A 1 98 ? 8.287 4.156 -15.708 1.00 82.38 98 GLN A N 1
ATOM 720 C CA . GLN A 1 98 ? 9.633 4.631 -15.991 1.00 82.38 98 GLN A CA 1
ATOM 721 C C . GLN A 1 98 ? 9.965 4.369 -17.458 1.00 82.38 98 GLN A C 1
ATOM 723 O O . GLN A 1 98 ? 9.911 3.234 -17.938 1.00 82.38 98 GLN A O 1
ATOM 728 N N . ALA A 1 99 ? 10.303 5.435 -18.181 1.00 78.44 99 ALA A N 1
ATOM 729 C CA . ALA A 1 99 ? 10.645 5.344 -19.592 1.00 78.44 99 ALA A CA 1
ATOM 730 C C . ALA A 1 99 ? 11.938 4.537 -19.795 1.00 78.44 99 ALA A C 1
ATOM 732 O O . ALA A 1 99 ? 12.891 4.677 -19.035 1.00 78.44 99 ALA A O 1
ATOM 733 N N . GLY A 1 100 ? 11.979 3.711 -20.843 1.00 73.00 100 GLY A N 1
ATOM 734 C CA . GLY A 1 100 ? 13.178 2.951 -21.218 1.00 73.00 100 GLY A CA 1
ATOM 735 C C . GLY A 1 100 ? 13.464 1.706 -20.370 1.00 73.00 100 GLY A C 1
ATOM 736 O O . GLY A 1 100 ? 14.453 1.029 -20.632 1.00 73.00 100 GLY A O 1
ATOM 737 N N . ILE A 1 101 ? 12.610 1.383 -19.391 1.00 73.56 101 ILE A N 1
ATOM 738 C CA . ILE A 1 101 ? 12.735 0.163 -18.577 1.00 73.56 101 ILE A CA 1
ATOM 739 C C . ILE A 1 101 ? 12.157 -1.057 -19.288 1.00 73.56 101 ILE A C 1
ATOM 741 O O . ILE A 1 101 ? 12.767 -2.123 -19.295 1.00 73.56 101 ILE A O 1
ATOM 745 N N . VAL A 1 102 ? 10.971 -0.901 -19.871 1.00 69.56 102 VAL A N 1
ATOM 746 C CA . VAL A 1 102 ? 10.271 -1.961 -20.595 1.00 69.56 102 VAL A CA 1
ATOM 747 C C . VAL A 1 102 ? 10.292 -1.609 -22.076 1.00 69.56 102 VAL A C 1
ATOM 749 O O . VAL A 1 102 ? 10.033 -0.461 -22.441 1.00 69.56 102 VAL A O 1
ATOM 752 N N . ASP A 1 103 ? 10.611 -2.587 -22.927 1.00 65.75 103 ASP A N 1
ATOM 753 C CA . ASP A 1 103 ? 10.478 -2.440 -24.375 1.00 65.75 103 ASP A CA 1
ATOM 754 C C . ASP A 1 103 ? 8.994 -2.199 -24.711 1.00 65.75 103 ASP A C 1
ATOM 756 O O . ASP A 1 103 ? 8.169 -3.084 -24.470 1.00 65.75 103 ASP A O 1
ATOM 760 N N . PRO A 1 104 ? 8.627 -1.030 -25.267 1.00 63.97 104 PRO A N 1
ATOM 761 C CA . PRO A 1 104 ? 7.234 -0.703 -25.564 1.00 63.97 104 PRO A CA 1
ATOM 762 C C . PRO A 1 104 ? 6.620 -1.610 -26.641 1.00 63.97 104 PRO A C 1
ATOM 764 O O . PRO A 1 104 ? 5.403 -1.634 -26.802 1.00 63.97 104 PRO A O 1
ATOM 767 N N . THR A 1 105 ? 7.439 -2.346 -27.399 1.00 64.62 105 THR A N 1
ATOM 768 C CA . THR A 1 105 ? 6.976 -3.312 -28.407 1.00 64.62 105 THR A CA 1
ATOM 769 C C . THR A 1 105 ? 6.724 -4.702 -27.829 1.00 64.62 105 THR A C 1
ATOM 771 O O . THR A 1 105 ? 6.149 -5.562 -28.504 1.00 64.62 105 THR A O 1
ATOM 774 N N . ALA A 1 106 ? 7.135 -4.938 -26.584 1.00 66.75 106 ALA A N 1
ATOM 775 C CA . ALA A 1 106 ? 7.021 -6.236 -25.964 1.00 66.75 106 ALA A CA 1
ATOM 776 C C . ALA A 1 106 ? 5.591 -6.501 -25.460 1.00 66.75 106 ALA A C 1
ATOM 778 O O . ALA A 1 106 ? 4.844 -5.610 -25.049 1.00 66.75 106 ALA A O 1
ATOM 779 N N . GLN A 1 107 ? 5.179 -7.767 -25.522 1.00 63.50 107 GLN A N 1
ATOM 780 C CA . GLN A 1 107 ? 3.813 -8.158 -25.192 1.00 63.50 107 GLN A CA 1
ATOM 781 C C . GLN A 1 107 ? 3.510 -7.888 -23.709 1.00 63.50 107 GLN A C 1
ATOM 783 O O . GLN A 1 107 ? 4.227 -8.369 -22.837 1.00 63.50 107 GLN A O 1
ATOM 788 N N . ASN A 1 108 ? 2.414 -7.174 -23.429 1.00 63.44 108 ASN A N 1
ATOM 789 C CA . ASN A 1 108 ? 1.993 -6.740 -22.086 1.00 63.44 108 ASN A CA 1
ATOM 790 C C . ASN A 1 108 ? 2.895 -5.683 -21.416 1.00 63.44 108 ASN A C 1
ATOM 792 O O . ASN A 1 108 ? 2.831 -5.540 -20.194 1.00 63.44 108 ASN A O 1
ATOM 796 N N . ALA A 1 109 ? 3.687 -4.919 -22.179 1.00 65.12 109 ALA A N 1
ATOM 797 C CA . ALA A 1 109 ? 4.522 -3.842 -21.636 1.00 65.12 109 ALA A CA 1
ATOM 798 C C . ALA A 1 109 ? 3.731 -2.831 -20.778 1.00 65.12 109 ALA A C 1
ATOM 800 O O . ALA A 1 109 ? 4.188 -2.436 -19.706 1.00 65.12 109 ALA A O 1
ATOM 801 N N . ASP A 1 110 ? 2.508 -2.492 -21.194 1.00 65.75 110 ASP A N 1
ATOM 802 C CA . ASP A 1 110 ? 1.639 -1.561 -20.464 1.00 65.75 110 ASP A CA 1
ATOM 803 C C . ASP A 1 110 ? 1.125 -2.135 -19.134 1.00 65.75 110 ASP A C 1
ATOM 805 O O . ASP A 1 110 ? 0.910 -1.397 -18.172 1.00 65.75 110 ASP A O 1
ATOM 809 N N . VAL A 1 111 ? 0.958 -3.461 -19.046 1.00 81.56 111 VAL A N 1
ATOM 810 C CA . VAL A 1 111 ? 0.353 -4.118 -17.876 1.00 81.56 111 VAL A CA 1
ATOM 811 C C . VAL A 1 111 ? 1.242 -3.988 -16.645 1.00 81.56 111 VAL A C 1
ATOM 813 O O . VAL A 1 111 ? 0.722 -3.822 -15.546 1.00 81.56 111 VAL A O 1
ATOM 816 N N . VAL A 1 112 ? 2.568 -3.999 -16.811 1.00 80.25 112 VAL A N 1
ATOM 817 C CA . VAL A 1 112 ? 3.538 -3.931 -15.699 1.00 80.25 112 VAL A CA 1
ATOM 818 C C . VAL A 1 112 ? 3.387 -2.641 -14.883 1.00 80.25 112 VAL A C 1
ATOM 820 O O . VAL A 1 112 ? 3.598 -2.646 -13.667 1.00 80.25 112 VAL A O 1
ATOM 823 N N . PHE A 1 113 ? 2.966 -1.553 -15.533 1.00 88.56 113 PHE A N 1
ATOM 824 C CA . PHE A 1 113 ? 2.761 -0.248 -14.904 1.00 88.56 113 PHE A CA 1
ATOM 825 C C . PHE A 1 113 ? 1.293 0.083 -14.638 1.00 88.56 113 PHE A C 1
ATOM 827 O O . PHE A 1 113 ? 1.007 1.164 -14.135 1.00 88.56 113 PHE A O 1
ATOM 834 N N . GLN A 1 114 ? 0.358 -0.818 -14.936 1.00 92.69 114 GLN A N 1
ATOM 835 C CA . GLN A 1 114 ? -1.020 -0.715 -14.460 1.00 92.69 114 GLN A CA 1
ATOM 836 C C . GLN A 1 114 ? -1.098 -1.253 -13.033 1.00 92.69 114 GLN A C 1
ATOM 838 O O . GLN A 1 114 ? -0.465 -2.253 -12.703 1.00 92.69 114 GLN A O 1
ATOM 843 N N . THR A 1 115 ? -1.896 -0.628 -12.176 1.00 94.81 115 THR A N 1
ATOM 844 C CA . THR A 1 115 ? -2.004 -1.034 -10.767 1.00 94.81 115 THR A CA 1
ATOM 845 C C . THR A 1 115 ? -3.445 -0.974 -10.266 1.00 94.81 115 THR A C 1
ATOM 847 O O . THR A 1 115 ? -4.364 -0.607 -11.002 1.00 94.81 115 THR A O 1
ATOM 850 N N . ASN A 1 116 ? -3.649 -1.382 -9.019 1.00 95.00 116 ASN A N 1
ATOM 851 C CA . ASN A 1 116 ? -4.864 -1.218 -8.228 1.00 95.00 116 ASN A CA 1
ATOM 852 C C . ASN A 1 116 ? -4.504 -1.378 -6.737 1.00 95.00 116 ASN A C 1
ATOM 854 O O . ASN A 1 116 ? -3.333 -1.330 -6.375 1.00 95.00 116 ASN A O 1
ATOM 858 N N . ALA A 1 117 ? -5.488 -1.558 -5.863 1.00 95.38 117 ALA A N 1
ATOM 859 C CA . ALA A 1 117 ? -5.266 -1.823 -4.445 1.00 95.38 117 ALA A CA 1
ATOM 860 C C . ALA A 1 117 ? -6.175 -2.961 -3.977 1.00 95.38 117 ALA A C 1
ATOM 862 O O . ALA A 1 117 ? -7.240 -3.172 -4.558 1.00 95.38 117 ALA A O 1
ATOM 863 N N . HIS A 1 118 ? -5.744 -3.671 -2.937 1.00 97.44 118 HIS A N 1
ATOM 864 C CA . HIS A 1 118 ? -6.464 -4.792 -2.354 1.00 97.44 118 HIS A CA 1
ATOM 865 C C . HIS A 1 118 ? -6.080 -5.027 -0.889 1.00 97.44 118 HIS A C 1
ATOM 867 O O . HIS A 1 118 ? -4.930 -4.791 -0.503 1.00 97.44 118 HIS A O 1
ATOM 873 N N . GLY A 1 119 ? -7.028 -5.509 -0.079 1.00 96.50 119 GLY A N 1
ATOM 874 C CA . GLY A 1 119 ? -6.813 -5.869 1.321 1.00 96.50 119 GLY A CA 1
ATOM 875 C C . GLY A 1 119 ? -7.137 -7.335 1.620 1.00 96.50 119 GLY A C 1
ATOM 876 O O . GLY A 1 119 ? -8.210 -7.839 1.314 1.00 96.50 119 GLY A O 1
ATOM 877 N N . HIS A 1 120 ? -6.221 -8.025 2.291 1.00 96.19 120 HIS A N 1
ATOM 878 C CA . HIS A 1 120 ? -6.407 -9.379 2.813 1.00 96.19 120 HIS A CA 1
ATOM 879 C C . HIS A 1 120 ? -6.916 -9.328 4.245 1.00 96.19 120 HIS A C 1
ATOM 881 O O . HIS A 1 120 ? -6.327 -8.644 5.076 1.00 96.19 120 HIS A O 1
ATOM 887 N N . GLY A 1 121 ? -7.966 -10.098 4.533 1.00 93.94 121 GLY A N 1
ATOM 888 C CA . GLY A 1 121 ? -8.606 -10.146 5.852 1.00 93.94 121 GLY A CA 1
ATOM 889 C C . GLY A 1 121 ? -9.692 -9.088 6.061 1.00 93.94 121 GLY A C 1
ATOM 890 O O . GLY A 1 121 ? -10.378 -9.123 7.076 1.00 93.94 121 GLY A O 1
ATOM 891 N N . LEU A 1 122 ? -9.899 -8.199 5.083 1.00 94.31 122 LEU A N 1
ATOM 892 C CA . LEU A 1 122 ? -10.925 -7.165 5.145 1.00 94.31 122 LEU A CA 1
ATOM 893 C C . LEU A 1 122 ? -12.290 -7.685 4.684 1.00 94.31 122 LEU A C 1
ATOM 895 O O . LEU A 1 122 ? -12.433 -8.215 3.584 1.00 94.31 122 LEU A O 1
ATOM 899 N N . HIS A 1 123 ? -13.322 -7.468 5.497 1.00 94.44 123 HIS A N 1
ATOM 900 C CA . HIS A 1 123 ? -14.718 -7.755 5.138 1.00 94.44 123 HIS A CA 1
ATOM 901 C C . HIS A 1 123 ? -15.401 -6.534 4.502 1.00 94.44 123 HIS A C 1
ATOM 903 O O . HIS A 1 123 ? -16.403 -6.031 5.005 1.00 94.44 123 HIS A O 1
ATOM 909 N N . VAL A 1 124 ? -14.835 -6.017 3.412 1.00 96.62 124 VAL A N 1
ATOM 910 C CA . VAL A 1 124 ? -15.306 -4.784 2.758 1.00 96.62 124 VAL A CA 1
ATOM 911 C C . VAL A 1 124 ? -15.965 -5.068 1.407 1.00 96.62 124 VAL A C 1
ATOM 913 O O . VAL A 1 124 ? -15.844 -6.153 0.843 1.00 96.62 124 VAL A O 1
ATOM 916 N N . SER A 1 125 ? -16.697 -4.085 0.876 1.00 96.62 125 SER A N 1
ATOM 917 C CA . SER A 1 125 ? -17.349 -4.210 -0.432 1.00 96.62 125 SER A CA 1
ATOM 918 C C . SER A 1 125 ? -16.315 -4.386 -1.553 1.00 96.62 125 SER A C 1
ATOM 920 O O . SER A 1 125 ? -15.420 -3.548 -1.651 1.00 96.62 125 SER A O 1
ATOM 922 N N . PRO A 1 126 ? -16.466 -5.374 -2.456 1.00 96.25 126 PRO A N 1
ATOM 923 C CA . PRO A 1 126 ? -15.589 -5.545 -3.613 1.00 96.25 126 PRO A CA 1
ATOM 924 C C . PRO A 1 126 ? -16.023 -4.699 -4.825 1.00 96.25 126 PRO A C 1
ATOM 926 O O . PRO A 1 126 ? -15.615 -4.951 -5.957 1.00 96.25 126 PRO A O 1
ATOM 929 N N . LEU A 1 127 ? -16.932 -3.739 -4.630 1.00 95.94 127 LEU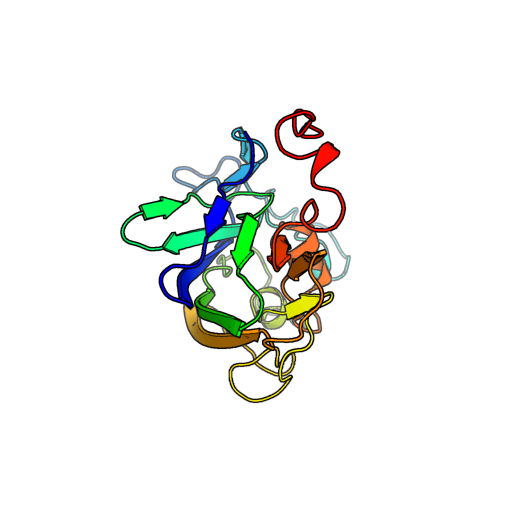 A N 1
ATOM 930 C CA . LEU A 1 127 ? -17.578 -2.985 -5.705 1.00 95.94 127 LEU A CA 1
ATOM 931 C C . LEU A 1 127 ? -17.169 -1.514 -5.683 1.00 95.94 127 LEU A C 1
ATOM 933 O O . LEU A 1 127 ? -16.824 -0.957 -4.644 1.00 95.94 127 LEU A O 1
ATOM 937 N N . SER A 1 128 ? -17.306 -0.848 -6.834 1.00 94.75 128 SER A N 1
ATOM 938 C CA . SER A 1 128 ? -17.047 0.591 -6.982 1.00 94.75 128 SER A CA 1
ATOM 939 C C . SER A 1 128 ? -15.693 0.988 -6.370 1.00 94.75 128 SER A C 1
ATOM 941 O O . SER A 1 128 ? -14.681 0.407 -6.744 1.00 94.75 128 SER A O 1
ATOM 943 N N . ASN A 1 129 ? -15.665 1.955 -5.44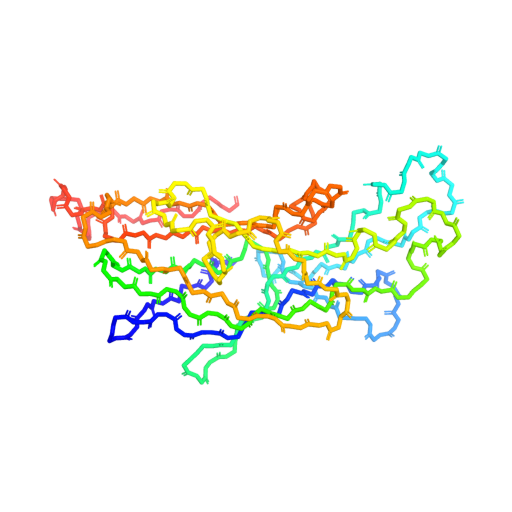8 1.00 96.19 129 ASN A N 1
ATOM 944 C CA . ASN A 1 129 ? -14.441 2.432 -4.807 1.00 96.19 129 ASN A CA 1
ATOM 945 C C . ASN A 1 129 ? -13.986 1.560 -3.627 1.00 96.19 129 ASN A C 1
ATOM 947 O O . ASN A 1 129 ? -12.982 1.891 -3.012 1.00 96.19 129 ASN A O 1
ATOM 951 N N . GLY A 1 130 ? -14.693 0.479 -3.296 1.00 95.94 130 GLY A N 1
ATOM 952 C CA . GLY A 1 130 ? -14.239 -0.487 -2.299 1.00 95.94 130 GLY A CA 1
ATOM 953 C C . GLY A 1 130 ? -13.050 -1.315 -2.794 1.00 95.94 130 GLY A C 1
ATOM 954 O O . GLY A 1 130 ? -12.305 -0.896 -3.683 1.00 95.94 130 GLY A O 1
ATOM 955 N N . ASP A 1 131 ? -12.896 -2.516 -2.250 1.00 96.56 131 ASP A N 1
ATOM 956 C CA . ASP A 1 131 ? -11.842 -3.473 -2.600 1.00 96.56 131 ASP A CA 1
ATOM 957 C C . ASP A 1 131 ? -12.120 -4.172 -3.946 1.00 96.56 131 ASP A C 1
ATOM 959 O O . ASP A 1 131 ? -12.316 -5.384 -4.059 1.00 96.56 131 ASP A O 1
ATOM 963 N N . ASN A 1 132 ? -12.244 -3.359 -4.993 1.00 96.00 132 ASN A N 1
ATOM 964 C CA . ASN A 1 132 ? -12.589 -3.800 -6.330 1.00 96.00 132 ASN A CA 1
ATOM 965 C C . ASN A 1 132 ? -11.329 -4.049 -7.159 1.00 96.00 132 ASN A C 1
ATOM 967 O O . ASN A 1 132 ? -10.829 -3.162 -7.856 1.00 96.00 132 ASN A O 1
ATOM 971 N N . VAL A 1 133 ? -10.872 -5.297 -7.138 1.00 93.75 133 VAL A N 1
ATOM 972 C CA . VAL A 1 133 ? -9.684 -5.761 -7.871 1.00 93.75 133 VAL A CA 1
ATOM 973 C C . VAL A 1 133 ? -9.808 -5.668 -9.398 1.00 93.75 133 VAL A C 1
ATOM 975 O O . VAL A 1 133 ? -8.802 -5.765 -10.099 1.00 93.75 133 VAL A O 1
ATOM 978 N N . LEU A 1 134 ? -11.014 -5.453 -9.937 1.00 93.94 134 LEU A N 1
ATOM 979 C CA . LEU A 1 134 ? -11.225 -5.250 -11.376 1.00 93.94 134 LEU A CA 1
ATOM 980 C C . LEU A 1 134 ? -10.944 -3.812 -11.819 1.00 93.94 134 LEU A C 1
ATOM 982 O O . LEU A 1 134 ? -10.894 -3.542 -13.019 1.00 93.94 134 LEU A O 1
ATOM 986 N N . ARG A 1 135 ? -10.779 -2.878 -10.876 1.00 93.19 135 ARG A N 1
ATOM 987 C CA . ARG A 1 135 ? -10.384 -1.511 -11.211 1.00 93.19 135 ARG A CA 1
ATOM 988 C C . ARG A 1 135 ? -8.924 -1.467 -11.613 1.00 93.19 135 ARG A C 1
ATOM 990 O O . ARG A 1 135 ? -8.091 -2.224 -11.124 1.00 93.19 135 ARG A O 1
ATOM 997 N N . GLU A 1 136 ? -8.643 -0.541 -12.508 1.00 94.00 136 GLU A N 1
ATOM 998 C CA . GLU A 1 136 ? -7.328 -0.293 -13.066 1.00 94.00 136 GLU A CA 1
ATOM 999 C C . GLU A 1 136 ? -6.992 1.169 -12.868 1.00 94.00 136 GLU A C 1
ATOM 1001 O O . GLU A 1 136 ? -7.830 2.020 -13.146 1.00 94.00 136 GLU A O 1
ATOM 1006 N N . ILE A 1 137 ? -5.775 1.448 -12.419 1.00 96.06 137 ILE A N 1
ATOM 1007 C CA . ILE A 1 137 ? -5.198 2.786 -12.447 1.00 96.06 137 ILE A CA 1
ATOM 1008 C C . ILE A 1 137 ? -4.081 2.746 -13.485 1.00 96.06 137 ILE A C 1
ATOM 1010 O O . ILE A 1 137 ? -3.078 2.050 -13.279 1.00 96.06 137 ILE A O 1
ATOM 1014 N N . GLY A 1 138 ? -4.257 3.451 -14.600 1.00 94.88 138 GLY A N 1
ATOM 1015 C CA . GLY A 1 138 ? -3.230 3.563 -15.630 1.00 94.88 138 GLY A CA 1
ATOM 1016 C C . GLY A 1 138 ? -2.032 4.406 -15.167 1.00 94.88 138 GLY A C 1
ATOM 1017 O O . GLY A 1 138 ? -2.121 5.111 -14.156 1.00 94.88 138 GLY A O 1
ATOM 1018 N N . PRO A 1 139 ? -0.895 4.350 -15.880 1.00 92.56 139 PRO A N 1
ATOM 1019 C CA . PRO A 1 139 ? 0.250 5.218 -15.617 1.00 92.56 139 PRO A CA 1
ATOM 1020 C C . PRO A 1 139 ? -0.112 6.709 -15.587 1.00 92.56 139 PRO A C 1
ATOM 1022 O O . PRO A 1 139 ? -0.723 7.224 -16.520 1.00 92.56 139 PRO A O 1
ATOM 1025 N N . GLY A 1 140 ? 0.288 7.414 -14.527 1.00 94.88 140 GLY A N 1
ATOM 1026 C CA . GLY A 1 140 ? 0.005 8.839 -14.319 1.00 94.88 140 GLY A CA 1
ATOM 1027 C C . GLY A 1 140 ? -1.436 9.150 -13.898 1.00 94.88 140 GLY A C 1
ATOM 1028 O O . GLY A 1 140 ? -1.769 10.311 -13.653 1.00 94.88 140 GLY A O 1
ATOM 1029 N N . GLU A 1 141 ? -2.301 8.141 -13.800 1.00 97.25 141 GLU A N 1
ATOM 1030 C CA . GLU A 1 141 ? -3.681 8.312 -13.361 1.00 97.25 141 GLU A CA 1
ATOM 1031 C C . GLU A 1 141 ? -3.813 8.210 -11.838 1.00 97.25 141 GLU A C 1
ATOM 1033 O O . GLU A 1 141 ? -2.924 7.743 -11.121 1.00 97.25 141 GLU A O 1
ATOM 1038 N N . GLY A 1 142 ? -4.976 8.619 -11.324 1.00 97.12 142 GLY A N 1
ATOM 1039 C CA . GLY A 1 142 ? -5.295 8.446 -9.915 1.00 97.12 142 GLY A CA 1
ATOM 1040 C C . GLY A 1 142 ? -6.781 8.272 -9.644 1.00 97.12 142 GLY A C 1
ATOM 1041 O O . GLY A 1 142 ? -7.630 8.962 -10.218 1.00 97.12 142 GLY A O 1
ATOM 1042 N N . MET A 1 143 ? -7.100 7.383 -8.709 1.00 97.19 143 MET A N 1
ATOM 1043 C CA . MET A 1 143 ? -8.466 6.965 -8.404 1.00 97.19 143 MET A CA 1
ATOM 1044 C C . MET A 1 14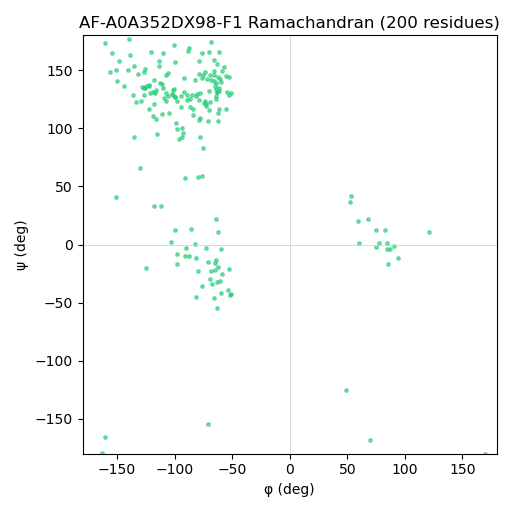3 ? -8.759 6.989 -6.900 1.00 97.19 143 MET A C 1
ATOM 1046 O O . MET A 1 143 ? -7.864 6.737 -6.092 1.00 97.19 143 MET A O 1
ATOM 1050 N N . PRO A 1 144 ? -10.008 7.301 -6.506 1.00 97.81 144 PRO A N 1
ATOM 1051 C CA . PRO A 1 144 ? -10.430 7.182 -5.119 1.00 97.81 144 PRO A CA 1
ATOM 1052 C C . PRO A 1 144 ? -10.683 5.718 -4.739 1.00 97.81 144 PRO A C 1
ATOM 1054 O O . PRO A 1 144 ? -11.252 4.958 -5.533 1.00 97.81 144 PRO A O 1
ATOM 1057 N N . PHE A 1 145 ? -10.328 5.366 -3.508 1.00 97.62 145 PHE A N 1
ATOM 1058 C CA . PHE A 1 145 ? -10.687 4.125 -2.829 1.00 97.62 145 PHE A CA 1
ATOM 1059 C C . PHE A 1 145 ? -11.289 4.455 -1.463 1.00 97.62 145 PHE A C 1
ATOM 1061 O O . PHE A 1 145 ? -10.775 5.307 -0.753 1.00 97.62 145 PHE A O 1
ATOM 1068 N N . ALA A 1 146 ? -12.382 3.786 -1.114 1.00 97.88 146 ALA A N 1
ATOM 1069 C CA . ALA A 1 146 ? -13.138 3.980 0.112 1.00 97.88 146 ALA A CA 1
ATOM 1070 C C . ALA A 1 146 ? -13.479 2.609 0.710 1.00 97.88 146 ALA A C 1
ATOM 1072 O O . ALA A 1 146 ? -14.479 1.988 0.338 1.00 97.88 146 ALA A O 1
ATOM 1073 N N . PHE A 1 147 ? -12.627 2.109 1.605 1.00 97.81 147 PHE A N 1
ATOM 1074 C CA . PHE A 1 147 ? -12.840 0.827 2.279 1.00 97.81 147 PHE A CA 1
ATOM 1075 C C . PHE A 1 147 ? -13.552 1.110 3.599 1.00 97.81 147 P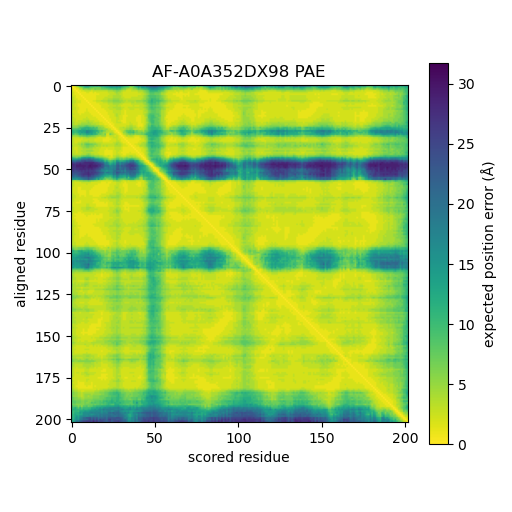HE A C 1
ATOM 1077 O O . PHE A 1 147 ? -12.934 1.545 4.569 1.00 97.81 147 PHE A O 1
ATOM 1084 N N . GLN A 1 148 ? -14.866 0.904 3.612 1.00 98.31 148 GLN A N 1
ATOM 1085 C CA . GLN A 1 148 ? -15.683 1.041 4.817 1.00 98.31 148 GLN A CA 1
ATOM 1086 C C . GLN A 1 148 ? -15.509 -0.212 5.669 1.00 98.31 148 GLN A C 1
ATOM 1088 O O . GLN A 1 148 ? -16.015 -1.272 5.298 1.00 98.31 148 GLN A O 1
ATOM 1093 N N . ILE A 1 149 ? -14.784 -0.097 6.778 1.00 98.38 149 ILE A N 1
ATOM 1094 C CA . ILE A 1 149 ? -14.584 -1.194 7.717 1.00 98.38 149 ILE A CA 1
ATOM 1095 C C . ILE A 1 149 ? -15.896 -1.404 8.481 1.00 98.38 149 ILE A C 1
ATOM 1097 O O . ILE A 1 149 ? -16.364 -0.475 9.142 1.00 98.38 149 ILE A O 1
ATOM 1101 N N . PRO A 1 150 ? -16.512 -2.596 8.424 1.00 97.81 150 PRO A N 1
ATOM 1102 C CA . PRO A 1 150 ? -17.719 -2.875 9.192 1.00 97.81 150 PRO A CA 1
ATOM 1103 C C . PRO A 1 150 ? -17.526 -2.618 10.692 1.00 97.81 150 PRO A C 1
ATOM 1105 O O . PRO A 1 150 ? -16.455 -2.867 11.246 1.00 97.81 150 PRO A O 1
ATOM 1108 N N . ALA A 1 151 ? -18.573 -2.148 11.371 1.00 97.50 151 ALA A N 1
ATOM 1109 C CA . ALA A 1 151 ? -18.537 -1.918 12.819 1.00 97.50 151 ALA A CA 1
ATOM 1110 C C . ALA A 1 151 ? -18.358 -3.217 13.631 1.00 97.50 151 ALA A C 1
ATOM 111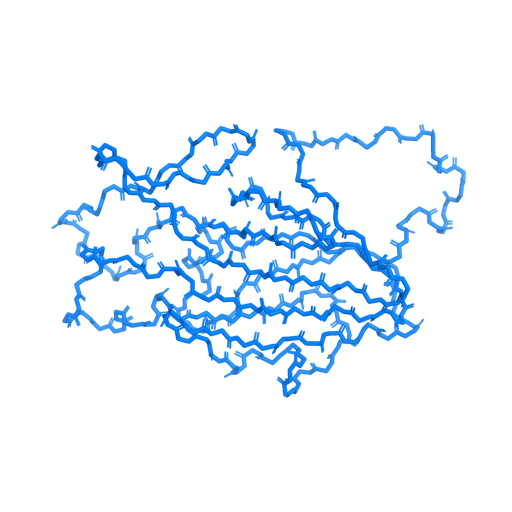2 O O . ALA A 1 151 ? -17.901 -3.177 14.769 1.00 97.50 151 ALA A O 1
ATOM 1113 N N . ASP A 1 152 ? -18.704 -4.361 13.042 1.00 95.81 152 ASP A N 1
ATOM 1114 C CA . ASP A 1 152 ? -18.520 -5.708 13.585 1.00 95.81 152 ASP A CA 1
ATOM 1115 C C . ASP A 1 152 ? -17.281 -6.421 13.013 1.00 95.81 152 ASP A C 1
ATOM 1117 O O . ASP A 1 152 ? -17.120 -7.631 13.197 1.00 95.81 152 ASP A O 1
ATOM 1121 N N . HIS A 1 153 ? -16.392 -5.696 12.322 1.00 96.00 153 HIS A N 1
ATOM 1122 C CA . HIS A 1 153 ? -15.158 -6.273 11.801 1.00 96.00 153 HIS A CA 1
ATOM 1123 C C . HIS A 1 153 ? -14.282 -6.798 12.951 1.00 96.00 153 HIS A C 1
ATOM 1125 O O . HIS A 1 153 ? -14.029 -6.062 13.908 1.00 96.00 153 HIS A O 1
ATOM 1131 N N . PRO A 1 154 ? -13.759 -8.035 12.865 1.00 93.25 154 PRO A N 1
ATOM 1132 C CA . PRO A 1 154 ? -12.847 -8.557 13.873 1.00 93.25 154 PRO A CA 1
ATOM 1133 C C . PRO A 1 154 ? -11.586 -7.700 14.009 1.00 93.25 154 PRO A C 1
ATOM 1135 O O . PRO A 1 154 ? -10.997 -7.266 13.016 1.00 93.25 154 PRO A O 1
ATOM 1138 N N . THR A 1 155 ? -11.134 -7.510 15.244 1.00 93.44 155 THR A N 1
ATOM 1139 C CA . THR A 1 155 ? -9.827 -6.919 15.520 1.00 93.44 155 THR A CA 1
ATOM 1140 C C . THR A 1 155 ? -8.715 -7.830 15.007 1.00 93.44 155 THR A C 1
ATOM 1142 O O . THR A 1 155 ? -8.749 -9.045 15.222 1.00 93.44 155 THR A O 1
ATOM 1145 N N . GLY A 1 156 ? -7.698 -7.262 14.361 1.00 91.44 156 GLY A N 1
ATOM 1146 C CA . GLY A 1 156 ? -6.573 -8.046 13.876 1.00 91.44 156 GLY A CA 1
ATOM 1147 C C . GLY A 1 156 ? -5.623 -7.306 12.948 1.00 91.44 156 GLY A C 1
ATOM 1148 O O . GLY A 1 156 ? -5.789 -6.127 12.627 1.00 91.44 156 GLY A O 1
ATOM 1149 N N . MET A 1 157 ? -4.606 -8.051 12.522 1.00 94.44 157 MET A N 1
ATOM 1150 C CA . MET A 1 157 ? -3.614 -7.603 11.558 1.00 94.44 157 MET A CA 1
ATOM 1151 C C . MET A 1 157 ? -3.956 -8.150 10.171 1.00 94.44 157 MET A C 1
ATOM 1153 O O . MET A 1 157 ? -4.122 -9.353 9.988 1.00 94.44 157 MET A O 1
ATOM 1157 N N . ASN A 1 158 ? -4.033 -7.246 9.209 1.00 96.56 158 ASN A N 1
ATOM 1158 C CA . ASN A 1 158 ? -4.418 -7.456 7.822 1.00 96.56 158 ASN A CA 1
ATOM 1159 C C . ASN A 1 158 ? -3.257 -7.032 6.918 1.00 96.56 158 ASN A C 1
ATOM 1161 O O . ASN A 1 158 ? -2.327 -6.349 7.353 1.00 96.56 158 ASN A O 1
ATOM 1165 N N . TRP A 1 159 ? -3.302 -7.419 5.651 1.00 96.75 159 TRP A N 1
ATOM 1166 C CA . TRP A 1 159 ? -2.256 -7.099 4.679 1.00 96.75 159 TRP A CA 1
ATOM 1167 C C . TRP A 1 159 ? -2.865 -6.338 3.511 1.00 96.75 159 TRP A C 1
ATOM 1169 O O . TRP A 1 159 ? -3.931 -6.711 3.034 1.00 96.75 159 TRP A O 1
ATOM 1179 N N . TYR A 1 160 ? -2.215 -5.278 3.045 1.00 97.69 160 TYR A N 1
ATOM 1180 C CA . TYR A 1 160 ? -2.644 -4.563 1.849 1.00 97.69 160 TYR A CA 1
ATOM 1181 C C . TYR A 1 160 ? -1.560 -4.629 0.778 1.00 97.69 160 TYR A C 1
ATOM 1183 O O . TYR A 1 160 ? -0.361 -4.553 1.068 1.00 97.69 160 TYR A O 1
ATOM 1191 N N . HIS A 1 161 ? -1.991 -4.771 -0.472 1.00 97.56 161 HIS A N 1
ATOM 1192 C CA . HIS A 1 161 ? -1.100 -4.823 -1.625 1.00 97.56 161 HIS A CA 1
ATOM 1193 C C . HIS A 1 161 ? -1.827 -4.522 -2.931 1.00 97.56 161 HIS A C 1
ATOM 1195 O O . HIS A 1 161 ? -3.048 -4.396 -2.975 1.00 97.56 161 HIS A O 1
ATOM 1201 N N . VAL A 1 162 ? -1.059 -4.414 -4.005 1.00 94.38 162 VAL A N 1
ATOM 1202 C CA . VAL A 1 162 ? -1.583 -4.300 -5.366 1.00 94.38 162 VAL A CA 1
ATOM 1203 C C . VAL A 1 162 ? -1.978 -5.675 -5.909 1.00 94.38 162 VAL A C 1
ATOM 1205 O O . VAL A 1 162 ? -1.193 -6.620 -5.925 1.00 94.38 162 VAL A O 1
ATOM 1208 N N . HIS A 1 163 ? -3.191 -5.797 -6.433 1.00 93.81 163 HIS A N 1
ATOM 1209 C CA . HIS A 1 163 ? -3.748 -7.041 -6.968 1.00 93.81 163 HIS A CA 1
ATOM 1210 C C . HIS A 1 163 ? -4.080 -6.954 -8.459 1.00 93.81 163 HIS A C 1
ATOM 1212 O O . HIS A 1 163 ? -5.049 -7.540 -8.949 1.00 93.81 163 HIS A O 1
ATOM 1218 N N . ARG A 1 164 ? -3.294 -6.183 -9.212 1.00 93.00 164 ARG A N 1
ATOM 1219 C CA . ARG A 1 164 ? -3.502 -6.055 -10.647 1.00 93.00 164 ARG A CA 1
ATOM 1220 C C . ARG A 1 164 ? -3.124 -7.362 -11.334 1.00 93.00 164 ARG A C 1
ATOM 1222 O O . ARG A 1 164 ? -1.960 -7.757 -11.330 1.00 93.00 164 ARG A O 1
ATOM 1229 N N . HIS A 1 165 ? -4.093 -8.028 -11.959 1.00 87.62 165 HIS A N 1
ATOM 1230 C CA . HIS A 1 165 ? -3.820 -9.228 -12.746 1.00 87.62 165 HIS A CA 1
ATOM 1231 C C . HIS A 1 165 ? -2.738 -8.951 -13.805 1.00 87.62 165 HIS A C 1
ATOM 1233 O O . HIS A 1 165 ? -2.802 -7.958 -14.527 1.00 87.62 165 HIS A O 1
ATOM 1239 N N . GLY A 1 166 ? -1.739 -9.830 -13.884 1.00 85.69 166 GLY A N 1
ATOM 1240 C CA . GLY A 1 166 ? -0.583 -9.682 -14.775 1.00 85.69 166 GLY A CA 1
ATOM 1241 C C . GLY A 1 166 ? 0.570 -8.837 -14.218 1.00 85.69 166 GLY A C 1
ATOM 1242 O O . GLY A 1 166 ? 1.681 -8.987 -14.710 1.00 85.69 166 GLY A O 1
ATOM 1243 N N . ALA A 1 167 ? 0.348 -8.027 -13.175 1.00 87.56 167 ALA A N 1
ATOM 1244 C CA . ALA A 1 167 ? 1.375 -7.148 -12.594 1.00 87.56 167 ALA A CA 1
ATOM 1245 C C . ALA A 1 167 ? 1.603 -7.344 -11.085 1.00 87.56 167 ALA A C 1
ATOM 1247 O O . ALA A 1 167 ? 2.668 -6.999 -10.577 1.00 87.56 167 ALA A O 1
ATOM 1248 N N . THR A 1 168 ? 0.636 -7.937 -10.372 1.00 90.69 168 THR A N 1
ATOM 1249 C CA . THR A 1 168 ? 0.645 -8.104 -8.907 1.00 90.69 168 THR A CA 1
ATOM 1250 C C . THR A 1 168 ? 1.939 -8.732 -8.405 1.00 90.69 168 THR A C 1
ATOM 1252 O O . THR A 1 168 ? 2.527 -8.227 -7.461 1.00 90.69 168 THR A O 1
ATOM 1255 N N . ASN A 1 169 ? 2.452 -9.760 -9.088 1.00 88.06 169 ASN A N 1
ATOM 1256 C CA . ASN A 1 169 ? 3.666 -10.440 -8.654 1.00 88.06 169 ASN A CA 1
ATOM 1257 C C . ASN A 1 169 ? 4.882 -9.502 -8.663 1.00 88.06 169 ASN A C 1
ATOM 1259 O O . ASN A 1 169 ? 5.531 -9.304 -7.641 1.00 88.06 169 ASN A O 1
ATOM 1263 N N . THR A 1 170 ? 5.142 -8.865 -9.808 1.00 86.56 170 THR A N 1
ATOM 1264 C CA . THR A 1 170 ? 6.259 -7.929 -9.982 1.00 86.56 170 THR A CA 1
ATOM 1265 C C . THR A 1 170 ? 6.151 -6.749 -9.024 1.00 86.56 170 THR A C 1
ATOM 1267 O O . THR A 1 170 ? 7.145 -6.358 -8.423 1.00 86.56 170 THR A O 1
ATOM 1270 N N . GLN A 1 171 ? 4.952 -6.205 -8.832 1.00 92.00 171 GLN A N 1
ATOM 1271 C CA . GLN A 1 171 ? 4.770 -5.030 -7.989 1.00 92.00 171 GLN A CA 1
ATOM 1272 C C . GLN A 1 171 ? 4.825 -5.349 -6.484 1.00 92.00 171 GLN A C 1
ATOM 1274 O O . GLN A 1 171 ? 5.383 -4.567 -5.714 1.00 92.00 171 GLN A O 1
ATOM 1279 N N . VAL A 1 172 ? 4.318 -6.510 -6.050 1.00 93.31 172 VAL A N 1
ATOM 1280 C CA . VAL A 1 172 ? 4.483 -6.989 -4.666 1.00 93.31 172 VAL A CA 1
ATOM 1281 C C . VAL A 1 172 ? 5.954 -7.282 -4.381 1.00 93.31 172 VAL A C 1
ATOM 1283 O O . VAL A 1 172 ? 6.468 -6.819 -3.365 1.00 93.31 172 VAL A O 1
ATOM 1286 N N . TYR A 1 173 ? 6.653 -7.978 -5.286 1.00 89.88 173 TYR A N 1
ATOM 1287 C CA . TYR A 1 173 ? 8.098 -8.219 -5.166 1.00 89.88 173 TYR A CA 1
ATOM 1288 C C . TYR A 1 173 ? 8.918 -6.930 -5.202 1.00 89.88 173 TYR A C 1
ATOM 1290 O O . TYR A 1 173 ? 9.940 -6.843 -4.526 1.00 89.88 173 TYR A O 1
ATOM 1298 N N . GLY A 1 174 ? 8.454 -5.922 -5.942 1.00 90.88 174 GLY A N 1
ATOM 1299 C CA . GLY A 1 174 ? 9.056 -4.595 -5.966 1.00 90.88 174 GLY A CA 1
ATOM 1300 C C . GLY A 1 174 ? 8.891 -3.819 -4.659 1.00 90.88 174 GLY A C 1
ATOM 1301 O O . GLY A 1 174 ? 9.704 -2.943 -4.386 1.00 90.88 174 GLY A O 1
ATOM 1302 N N . GLY A 1 175 ? 7.893 -4.149 -3.831 1.00 93.69 175 GLY A N 1
ATOM 1303 C CA . GLY A 1 175 ? 7.675 -3.521 -2.523 1.00 93.69 175 GLY A CA 1
ATOM 1304 C C . GLY A 1 175 ? 6.320 -2.830 -2.344 1.00 93.69 175 GLY A C 1
ATOM 1305 O O . GLY A 1 175 ? 6.109 -2.148 -1.342 1.00 93.69 175 GLY A O 1
ATOM 1306 N N . LEU A 1 176 ? 5.350 -3.005 -3.248 1.00 96.69 176 LEU A N 1
ATOM 1307 C CA . LEU A 1 176 ? 3.995 -2.463 -3.063 1.00 96.69 176 LEU A CA 1
ATOM 1308 C C . LEU A 1 176 ? 3.138 -3.327 -2.122 1.00 96.69 176 LEU A C 1
ATOM 1310 O O . LEU A 1 176 ? 2.034 -3.759 -2.460 1.00 96.69 176 LEU A O 1
ATOM 1314 N N . ALA A 1 177 ? 3.622 -3.518 -0.897 1.00 96.25 177 ALA A N 1
ATOM 1315 C CA . ALA A 1 177 ? 2.932 -4.219 0.179 1.00 96.25 177 ALA A CA 1
ATOM 1316 C C . ALA A 1 177 ? 3.140 -3.541 1.547 1.00 96.25 177 ALA A C 1
ATOM 1318 O O . ALA A 1 177 ? 4.188 -2.949 1.822 1.00 96.25 177 ALA A O 1
ATOM 1319 N N . GLY A 1 178 ? 2.146 -3.666 2.426 1.00 96.06 178 GLY A N 1
ATOM 1320 C CA . GLY A 1 178 ? 2.230 -3.214 3.813 1.00 96.06 178 GLY A CA 1
ATOM 1321 C C . GLY A 1 178 ? 1.147 -3.828 4.696 1.00 96.06 178 GLY A C 1
ATOM 1322 O O . GLY A 1 178 ? 0.341 -4.641 4.246 1.00 96.06 178 GLY A O 1
ATOM 1323 N N . MET A 1 179 ? 1.148 -3.462 5.974 1.00 96.50 179 MET A N 1
ATOM 1324 C CA . MET A 1 179 ? 0.235 -4.027 6.969 1.00 96.50 179 MET A CA 1
ATOM 1325 C C . MET A 1 179 ? -0.871 -3.036 7.335 1.00 96.50 179 MET A C 1
ATOM 1327 O O . MET A 1 179 ? -0.651 -1.827 7.360 1.00 96.50 179 MET A O 1
ATOM 1331 N N . LEU A 1 180 ? -2.054 -3.556 7.647 1.00 97.12 180 LEU A N 1
ATOM 1332 C CA . LEU A 1 180 ? -3.212 -2.782 8.078 1.00 97.12 180 LEU A CA 1
ATOM 1333 C C . LEU A 1 180 ? -3.780 -3.374 9.364 1.00 97.12 180 LEU A C 1
ATOM 1335 O O . LEU A 1 180 ? -4.149 -4.541 9.412 1.00 97.12 180 LEU A O 1
ATOM 1339 N N . GLN A 1 181 ? -3.882 -2.578 10.415 1.00 97.19 181 GLN A N 1
ATOM 1340 C CA . GLN A 1 181 ? -4.446 -3.005 11.688 1.00 97.19 181 GLN A CA 1
ATOM 1341 C C . GLN A 1 181 ? -5.883 -2.499 11.826 1.00 97.19 181 GLN A C 1
ATOM 1343 O O . GLN A 1 181 ? -6.130 -1.304 11.668 1.00 97.19 181 GLN A O 1
ATOM 1348 N N . VAL A 1 182 ? -6.810 -3.400 12.150 1.00 97.62 182 VAL A N 1
ATOM 1349 C CA . VAL A 1 182 ? -8.172 -3.044 12.570 1.00 97.62 182 VAL A CA 1
ATOM 1350 C C . VAL A 1 182 ? -8.282 -3.304 14.071 1.00 97.62 182 VAL A C 1
ATOM 1352 O O . VAL A 1 182 ? -8.023 -4.426 14.502 1.00 97.62 182 VAL A O 1
ATOM 1355 N N . GLY A 1 183 ? -8.647 -2.293 14.859 1.00 95.25 183 GLY A N 1
ATOM 1356 C CA . GLY A 1 183 ? -8.714 -2.372 16.324 1.00 95.25 183 GLY A CA 1
ATOM 1357 C C . GLY A 1 183 ? -7.339 -2.481 16.997 1.00 95.25 183 GLY A C 1
ATOM 1358 O O . GLY A 1 183 ? -6.303 -2.292 16.356 1.00 95.25 183 GLY A O 1
ATOM 1359 N N . ASP A 1 184 ? -7.304 -2.795 18.295 1.00 89.81 184 ASP A N 1
ATOM 1360 C CA . ASP A 1 184 ? -6.069 -3.128 19.019 1.00 89.81 184 ASP A CA 1
ATOM 1361 C C . ASP A 1 184 ? -5.989 -4.648 19.268 1.00 89.81 184 ASP A C 1
ATOM 1363 O O . ASP A 1 184 ? -6.772 -5.177 20.057 1.00 89.81 184 ASP A O 1
ATOM 1367 N N . PRO A 1 185 ? -5.037 -5.380 18.649 1.00 85.69 185 PRO A N 1
ATOM 1368 C CA . PRO A 1 185 ? -4.858 -6.818 18.857 1.00 85.69 185 PRO A CA 1
ATOM 1369 C C . PRO A 1 185 ? -4.726 -7.253 20.322 1.00 85.69 185 PRO A C 1
ATOM 1371 O O . PRO A 1 185 ? -4.948 -8.425 20.617 1.00 85.69 185 PRO A O 1
ATOM 1374 N N . LEU A 1 186 ? -4.365 -6.349 21.236 1.00 86.44 186 LEU A N 1
ATOM 1375 C CA . LEU A 1 186 ? -4.269 -6.631 22.667 1.00 86.44 186 LEU A CA 1
ATOM 1376 C C . LEU A 1 186 ? -5.571 -6.373 23.439 1.00 86.44 186 LEU A C 1
ATOM 1378 O O . LEU A 1 186 ? -5.617 -6.666 24.634 1.00 86.44 186 LEU A O 1
ATOM 1382 N N . ASP A 1 187 ? -6.636 -5.870 22.806 1.00 86.19 187 ASP A N 1
ATOM 1383 C CA . ASP A 1 187 ? -7.949 -5.675 23.444 1.00 86.19 187 ASP A CA 1
ATOM 1384 C C . ASP A 1 187 ? -8.474 -6.934 24.158 1.00 86.19 187 ASP A C 1
ATOM 1386 O O . ASP A 1 187 ? -8.919 -6.810 25.303 1.00 86.19 187 ASP A O 1
ATOM 1390 N N . PRO A 1 188 ? -8.377 -8.153 23.582 1.00 85.50 188 PRO A N 1
ATOM 1391 C CA . PRO A 1 188 ? -8.812 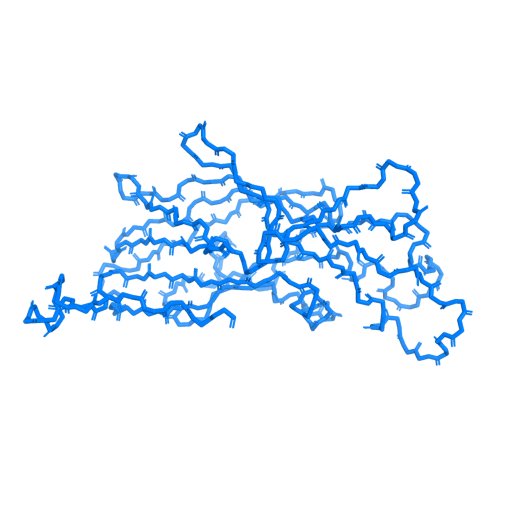-9.369 24.272 1.00 85.50 188 PRO A CA 1
ATOM 1392 C C . PRO A 1 188 ? -7.905 -9.790 25.438 1.00 85.50 188 PRO A C 1
ATOM 1394 O O . PRO A 1 188 ? -8.298 -10.632 26.248 1.00 85.50 188 PRO A O 1
ATOM 1397 N N . TRP A 1 189 ? -6.693 -9.234 25.532 1.00 88.06 189 TRP A N 1
ATOM 1398 C CA . TRP A 1 189 ? -5.693 -9.596 26.536 1.00 88.06 189 TRP A CA 1
ATOM 1399 C C . TRP A 1 189 ? -5.131 -8.353 27.246 1.00 88.06 189 TRP A C 1
ATOM 1401 O O . TRP A 1 189 ? -3.937 -8.056 27.131 1.00 88.06 189 TRP A O 1
ATOM 1411 N N . PRO A 1 190 ? -5.960 -7.630 28.025 1.00 87.31 190 PRO A N 1
ATOM 1412 C CA . PRO A 1 190 ? -5.569 -6.370 28.657 1.00 87.31 190 PRO A CA 1
ATOM 1413 C C . PRO A 1 190 ? -4.363 -6.504 29.595 1.00 87.31 190 PRO A C 1
ATOM 1415 O O . PRO A 1 190 ? -3.617 -5.547 29.766 1.00 87.31 190 PRO A O 1
ATOM 1418 N N . GLN A 1 191 ? -4.116 -7.692 30.155 1.00 89.19 191 GLN A N 1
ATOM 1419 C CA . GLN A 1 191 ? -2.933 -7.974 30.975 1.00 89.19 191 GLN A CA 1
ATOM 1420 C C . GLN A 1 191 ? -1.598 -7.824 30.222 1.00 89.19 191 GLN A C 1
ATOM 1422 O O . GLN A 1 191 ? -0.548 -7.713 30.857 1.00 89.19 191 GLN A O 1
ATOM 1427 N N . TYR A 1 192 ? -1.620 -7.849 28.885 1.00 85.62 192 TYR A N 1
ATOM 1428 C CA . TYR A 1 192 ? -0.430 -7.689 28.049 1.00 85.62 192 TYR A CA 1
ATOM 1429 C C . TYR A 1 192 ? -0.243 -6.267 27.510 1.00 85.62 192 TYR A C 1
ATOM 1431 O O . TYR A 1 192 ? 0.811 -5.969 26.944 1.00 85.62 192 TYR A O 1
ATOM 1439 N N . LYS A 1 193 ? -1.227 -5.377 27.697 1.00 82.00 193 LYS A N 1
ATOM 1440 C CA . LYS A 1 193 ? -1.095 -3.970 27.305 1.00 82.00 193 LYS A CA 1
ATOM 1441 C C . LYS A 1 193 ? 0.021 -3.320 28.120 1.00 82.00 193 LYS A C 1
ATOM 1443 O O . LYS A 1 193 ? 0.099 -3.516 29.329 1.00 82.00 193 LYS A O 1
ATOM 1448 N N . ASP A 1 194 ? 0.918 -2.618 27.432 1.00 80.94 194 ASP A N 1
ATOM 1449 C CA . ASP A 1 194 ? 2.085 -1.913 27.988 1.00 80.94 194 ASP A CA 1
ATOM 1450 C C . ASP A 1 194 ? 3.120 -2.780 28.735 1.00 80.94 194 ASP A C 1
ATOM 1452 O O . ASP A 1 194 ? 4.126 -2.262 29.221 1.00 80.94 194 ASP A O 1
ATOM 1456 N N . THR A 1 195 ? 2.925 -4.102 28.813 1.00 80.44 195 THR A N 1
ATOM 1457 C CA . THR A 1 195 ? 3.874 -5.027 29.461 1.00 80.44 195 THR A CA 1
ATOM 1458 C C . THR A 1 195 ? 4.802 -5.720 28.470 1.00 80.44 195 THR A C 1
ATOM 1460 O O . THR A 1 195 ? 5.841 -6.251 28.866 1.00 80.44 195 THR A O 1
ATOM 1463 N N . LEU A 1 196 ? 4.456 -5.700 27.181 1.00 71.81 196 LEU A N 1
ATOM 1464 C CA . LEU A 1 196 ? 5.255 -6.273 26.106 1.00 71.81 196 LEU A CA 1
ATOM 1465 C C . LEU A 1 196 ? 5.855 -5.162 25.244 1.00 71.81 196 LEU A C 1
ATOM 1467 O O . LEU A 1 196 ? 5.145 -4.324 24.693 1.00 71.81 196 LEU A O 1
ATOM 1471 N N . THR A 1 197 ? 7.174 -5.189 25.071 1.00 68.38 197 THR A N 1
ATOM 1472 C CA . THR A 1 197 ? 7.835 -4.366 24.058 1.00 68.38 197 THR A CA 1
ATOM 1473 C C . THR A 1 197 ? 7.564 -4.978 22.691 1.00 68.38 197 THR A C 1
ATOM 1475 O O . THR A 1 197 ? 7.938 -6.125 22.444 1.00 68.38 197 THR A O 1
ATOM 1478 N N . GLN A 1 198 ? 6.955 -4.219 21.779 1.00 62.53 198 GLN A N 1
ATOM 1479 C CA . GLN A 1 198 ? 6.856 -4.631 20.383 1.00 62.53 198 GLN A CA 1
ATOM 1480 C C . GLN A 1 198 ? 8.269 -4.752 19.798 1.00 62.53 198 GLN A C 1
ATOM 1482 O O . GLN A 1 198 ? 8.947 -3.755 19.546 1.00 62.53 198 GLN A O 1
ATOM 1487 N N . VAL A 1 199 ? 8.727 -5.984 19.588 1.00 56.66 199 VAL A N 1
ATOM 1488 C CA . VAL A 1 199 ? 10.011 -6.249 18.937 1.00 56.66 199 VAL A CA 1
ATOM 1489 C C . VAL A 1 199 ? 9.785 -6.205 17.432 1.00 56.66 199 VAL A C 1
ATOM 1491 O O . VAL A 1 199 ? 9.029 -7.002 16.881 1.00 56.66 199 VAL A O 1
ATOM 1494 N N . SER A 1 200 ? 10.420 -5.256 16.751 1.00 51.28 200 SER A N 1
ATOM 1495 C CA . SER A 1 200 ? 10.482 -5.279 15.290 1.00 51.28 200 SER A CA 1
ATOM 1496 C C . SER A 1 200 ? 11.549 -6.268 14.855 1.00 51.28 200 SER A C 1
ATOM 1498 O O . SER A 1 200 ? 12.700 -6.146 15.270 1.00 51.28 200 SER A O 1
ATOM 1500 N N . MET A 1 201 ? 11.169 -7.237 14.027 1.00 39.69 201 MET A N 1
ATOM 1501 C CA . MET A 1 201 ? 12.140 -8.061 13.315 1.00 39.69 201 MET A CA 1
ATOM 1502 C C . MET A 1 201 ? 12.784 -7.172 12.248 1.00 39.69 201 MET A C 1
ATOM 1504 O O . MET A 1 201 ? 12.108 -6.752 11.309 1.00 39.69 201 MET A O 1
ATOM 1508 N N . GLY A 1 202 ? 14.034 -6.778 12.494 1.00 40.00 202 GLY A N 1
ATOM 1509 C CA . GLY A 1 202 ? 14.878 -6.036 11.555 1.00 40.00 202 GLY A CA 1
ATOM 1510 C C . GLY A 1 202 ? 15.684 -6.958 10.659 1.00 40.00 202 GLY A C 1
ATOM 1511 O O . GLY A 1 202 ? 15.840 -8.144 11.028 1.00 40.00 202 GLY A O 1
#

Sequence (202 aa):
MQPPVIESQNGVLNATVNMVSAGLAGEQGSNAILYGGQQVYSPNPTANSGGPLNDAVLAMAYQVSAYGQDYPAQFPGPLFKVQPGDTLDFRVQNNLYQAGIVDPTAQNADVVFQTNAHGHGLHVSPLSNGDNVLREIGPGEGMPFAFQIPADHPTGMNWYHVHRHGATNTQVYGGLAGMLQVGDPLDPWPQYKDTLTQVSMG

Secondary structure (DSSP, 8-state):
-PPPEEE-BTTEEEEEEEEEE--BTT-TTPPPEEETTEEE-BPPPPTT--S-GGG----EEEEEEETTEEEEEEESPPEEEE-TT-EEEEEEEEE---TTTS-TTSTTTTGGG-B--EEES-----STTSS-TT--B-TT-EEEEEEE--TTPPPEEEEEE---TTTHHHHHHHT-EEEEEES-TTTT-GGGTTTS------

Nearest PDB structures (foldseek):
  2uxt-assembly1_A  TM=7.334E-01  e=2.807E-09  Escherichia coli
  6xj0-assembly1_A  TM=7.499E-01  e=1.514E-06  Pediococcus pentosaceus
  7y8b-assembly1_A  TM=6.316E-01  e=5.043E-07  Bacillus subtilis subsp. subtilis str. 168
  3gyr-assembly1_A  TM=5.532E-01  e=2.576E-07  Streptomyces antibioticus
  5zl1-assembly1_A  TM=6.191E-01  e=5.802E-06  Candidatus Jettenia caeni

Radius of gyration: 17.81 Å; Cα contacts (8 Å, |Δi|>4): 477; chains: 1; bounding box: 43×32×59 Å

Solvent-accessible surface area (backbone atoms only — not comparable to full-atom values): 10890 Å² total; per-residue (Å²): 87,81,56,54,75,48,65,44,55,97,55,34,33,57,34,41,37,37,35,37,48,23,27,43,60,89,49,90,88,48,51,61,28,27,50,53,75,40,82,40,50,6,68,67,76,68,98,78,64,94,58,69,85,73,72,73,58,44,35,25,15,39,24,38,38,41,93,95,42,81,44,73,38,19,31,62,19,53,34,41,34,39,48,51,52,17,29,43,40,33,42,38,32,29,52,46,65,61,88,86,67,58,60,85,86,44,89,65,46,69,43,64,39,32,37,44,52,37,61,46,89,62,84,47,54,57,52,83,40,26,50,20,55,86,50,76,32,48,64,77,32,68,47,66,34,45,42,54,38,40,69,83,48,75,64,34,83,28,41,35,33,39,50,20,83,92,14,24,67,43,41,42,74,15,23,36,36,31,42,32,32,30,46,60,77,47,68,91,42,62,88,50,58,92,71,60,80,88,78,77,90,126

Foldseek 3Di:
DDAAEQEDDPQEFEKEKEKEFFAEDPDPPTHFAEEVRDTDHFYQQDPDPPDALLPRQTQIFIWMDTPNDTDTGYPPHHAYEYEAQGKYKYKYFQQYDDPPNFDPPGPCSQLQSKWDKAKFLAPFDCDDQERVLPDIAGHGGIDIHITGRHNPRDWDKIKMFINRVPHRVSRVSSNRIHIYTYDDPCVVPVVCVPVDDPDDDD